Protein AF-A0A5D2VCG9-F1 (afdb_monomer)

Radius of gyration: 21.49 Å; Cα contacts (8 Å, |Δi|>4): 178; chains: 1; bounding box: 48×52×51 Å

Secondary structure (DSSP, 8-state):
-HHHHHHHHHHHHHHHHHHHHHHHHHHHHHTT-----SSSGGGTTHHHHHHHHHHTS-----TTS-HHHHHHHHHHHHHHHHHHGGG---BTTB-S---TTHHHHHHHHHTTHHHHHHHHHHHTT-HHHHHHHTHHHHHHHHHTT-GGGSHHHH-HHHHHHHHHHHHHHTT-TTS-------TT-SS-TTTHHHHHHHTTSSPPPPHHHHHHHIIIIIHHHHHHHHHHHHHHHHTT-

pLDDT: mean 70.01, std 15.31, range [26.69, 90.75]

Nearest PDB structures (foldseek):
  8qby-assembly1_H  TM=6.102E-01  e=4.584E-08  Paracoccus denitrificans PD1222
  7arb-assembly1_H  TM=5.670E-01  e=8.485E-09  Arabidopsis thaliana
  7zmb-assembly1_1  TM=5.774E-01  e=7.789E-08  Thermochaetoides thermophila DSM 1495
  8e73-assembly1_1M  TM=5.853E-01  e=9.445E-08  Vigna radiata
  7tgh-assembly1_1  TM=5.876E-01  e=3.379E-05  Tetrahymena thermophila

InterPro domains:
  IPR001694 NADH:ubiquinone oxidoreductase, subunit 1/F420H2 oxidoreductase subunit H [PF00146] (5-134)
  IPR001694 NADH:ubiquinone oxidoreductase, subunit 1/F420H2 oxidoreductase subunit H [PF00146] (136-185)
  IPR001694 NADH:ubiquinone oxidoreductase, subunit 1/F420H2 oxidoreductase subunit H [PF00146] (193-229)
  IPR001694 NADH:ubiquinone oxidoreductase, subunit 1/F420H2 oxidoreductase subunit H [PTHR11432] (2-184)
  IPR018086 NADH:ubiquinone oxidoreductase, subunit 1, conserved site [PS00667] (43-58)

Organism: Gossypium mustelinum (NCBI:txid34275)

Mean predicted aligned error: 14.91 Å

Foldseek 3Di:
DVVLLVVLVVVVVLVVLVVVLVLQCVLCVVVVHQGDPPCPHSCSCVSVVVVVVVVPDDDDAQPPFQRVLQVVLQVQLVVLVSVLSQLDDPDPPNRNDPDPCSVVSNVVSNLRNLVSQCSNLRRNVDPVSNVVSCVSVLVVQQVVPPPCSHVCNVQVLLVVLCVLVCVVVVLAVVGDDDDDPPPVPPPDPPVSVVVSVVSVPDDNDDPVVSVCCCPVPSVVSNVVSVVVSVVVVVVVD

Solvent-accessible surface area (backbone atoms only — not comparable to full-atom values): 13534 Å² total; per-residue (Å²): 116,67,67,61,51,52,52,48,54,54,49,49,55,51,49,52,41,51,50,58,41,47,53,49,43,55,57,17,59,76,66,76,46,84,53,64,57,83,42,47,82,78,16,67,47,40,41,55,51,51,54,54,51,56,73,72,46,84,85,84,73,62,92,82,25,47,65,66,41,37,59,47,8,58,51,43,24,51,51,27,55,62,57,40,57,46,52,56,73,77,45,102,86,47,59,77,53,94,51,100,52,38,70,60,52,39,53,59,34,59,64,45,26,53,53,10,47,33,34,24,16,55,12,53,63,39,76,69,48,31,58,61,24,59,54,50,64,54,51,60,68,25,62,79,52,48,87,85,36,31,60,59,77,78,33,53,68,57,47,53,48,46,53,56,48,48,56,61,70,58,31,36,65,72,38,82,62,96,81,88,81,76,87,84,74,82,84,54,91,67,52,58,70,57,57,58,57,62,53,74,71,63,80,76,70,54,69,74,55,50,52,48,45,43,68,71,45,46,50,57,51,50,54,52,50,48,55,52,51,55,52,54,51,64,74,72,108

Sequence (237 aa):
MLVPIFTLIFGITIGVLVIVWLEREISTVIQQRIGPEYAGPLGILQALADGTKLLFKESILPSRGNTHLFCIGPAIADISILLSFSVIPFSSRLILADLNICIFLWIAISSIAPVGLLMSGYGSNNKYSFLGGLTVDIVEAQSKYGFWGWNLWRQPIGFIVFLISSLAECERLPFDLPEAEEELFFIGGLEYFHSVPTRWTLPRLRMDQLLNLGWKFLLPISLGNLLLTTSSQLLSL

Structure (mmCIF, N/CA/C/O backbone):
data_AF-A0A5D2VCG9-F1
#
_entry.id   AF-A0A5D2VCG9-F1
#
loop_
_atom_site.group_PDB
_atom_site.id
_atom_site.type_symbol
_atom_site.label_atom_id
_atom_site.label_alt_id
_atom_site.label_comp_id
_atom_site.label_asym_id
_atom_site.label_entity_id
_atom_site.label_seq_id
_atom_site.pdbx_PDB_ins_code
_atom_site.Cartn_x
_atom_site.Cartn_y
_atom_site.Cartn_z
_atom_site.occupancy
_atom_site.B_iso_or_equiv
_atom_site.auth_seq_id
_atom_site.auth_comp_id
_atom_site.auth_asym_id
_atom_site.auth_atom_id
_atom_site.pdbx_PDB_model_num
ATOM 1 N N . MET A 1 1 ? -14.212 -17.571 20.373 1.00 64.12 1 MET A N 1
ATOM 2 C CA . MET A 1 1 ? -12.827 -17.120 20.130 1.00 64.12 1 MET A CA 1
ATOM 3 C C . MET A 1 1 ? -12.366 -17.482 18.723 1.00 64.12 1 MET A C 1
ATOM 5 O O . MET A 1 1 ? -12.191 -16.573 17.938 1.00 64.12 1 MET A O 1
ATOM 9 N N . LEU A 1 2 ? -12.265 -18.762 18.341 1.00 75.62 2 LEU A N 1
ATOM 10 C CA . LEU A 1 2 ? -11.768 -19.119 16.998 1.00 75.62 2 LEU A CA 1
ATOM 11 C C . LEU A 1 2 ? -12.698 -18.706 15.843 1.00 75.62 2 LEU A C 1
ATOM 13 O O . LEU A 1 2 ? -12.217 -18.191 14.845 1.00 75.62 2 LEU A O 1
ATOM 17 N N . VAL A 1 3 ? -14.018 -18.864 15.989 1.00 80.06 3 VAL A N 1
ATOM 18 C CA . VAL A 1 3 ? -14.994 -18.493 14.942 1.00 80.06 3 VAL A CA 1
ATOM 19 C C . VAL A 1 3 ? -14.868 -17.026 14.489 1.00 80.06 3 VAL A C 1
ATOM 21 O O . VAL A 1 3 ? -14.677 -16.829 13.293 1.00 80.06 3 VAL A O 1
ATOM 24 N N . PRO A 1 4 ? -14.898 -16.003 15.375 1.00 78.62 4 PRO A N 1
ATOM 25 C CA . PRO A 1 4 ? -14.751 -14.610 14.944 1.00 78.62 4 PRO A CA 1
ATOM 26 C C . PRO A 1 4 ? -13.382 -14.312 14.308 1.00 78.62 4 PRO A C 1
ATOM 28 O O . PRO A 1 4 ? -13.305 -13.522 13.370 1.00 78.62 4 PRO A O 1
ATOM 31 N N . ILE A 1 5 ? -12.313 -14.981 14.758 1.00 81.38 5 ILE A N 1
ATOM 32 C CA . ILE A 1 5 ? -10.965 -14.842 14.181 1.00 81.38 5 ILE A CA 1
ATOM 33 C C . ILE A 1 5 ? -10.926 -15.401 12.755 1.00 81.38 5 ILE A C 1
ATOM 35 O O . ILE A 1 5 ? -10.468 -14.720 11.841 1.00 81.38 5 ILE A O 1
ATOM 39 N N . PHE A 1 6 ? -11.459 -16.606 12.535 1.00 84.00 6 PHE A N 1
ATOM 40 C CA . PHE A 1 6 ? -11.528 -17.196 11.197 1.00 84.00 6 PHE A CA 1
ATOM 41 C C . PHE A 1 6 ? -12.406 -16.376 10.251 1.00 84.00 6 PHE A C 1
ATOM 43 O O . PHE A 1 6 ? -12.017 -16.168 9.104 1.00 84.00 6 PHE A O 1
ATOM 50 N N . THR A 1 7 ? -13.550 -15.862 10.718 1.00 83.56 7 THR A N 1
ATOM 51 C CA . THR A 1 7 ? -14.396 -14.987 9.890 1.00 83.56 7 THR A CA 1
ATOM 52 C C . THR A 1 7 ? -13.694 -13.684 9.523 1.00 83.56 7 THR A C 1
ATOM 54 O O . THR A 1 7 ? -13.871 -13.204 8.408 1.00 83.56 7 THR A O 1
ATOM 57 N N . LEU A 1 8 ? -12.879 -13.129 10.425 1.00 82.19 8 LEU A N 1
ATOM 58 C CA . LEU A 1 8 ? -12.122 -11.905 10.173 1.00 82.19 8 LEU A CA 1
ATOM 59 C C . LEU A 1 8 ? -11.016 -12.141 9.144 1.00 82.19 8 LEU A C 1
ATOM 61 O O . LEU A 1 8 ? -10.950 -11.417 8.157 1.00 82.19 8 LEU A O 1
ATOM 65 N N . ILE A 1 9 ? -10.200 -13.182 9.323 1.00 84.00 9 ILE A N 1
ATOM 66 C CA . ILE A 1 9 ? -9.115 -13.506 8.385 1.00 84.00 9 ILE A CA 1
ATOM 67 C C . ILE A 1 9 ? -9.687 -13.784 6.992 1.00 84.00 9 ILE A C 1
ATOM 69 O O . ILE A 1 9 ? -9.191 -13.251 6.005 1.00 84.00 9 ILE A O 1
ATOM 73 N N . PHE A 1 10 ? -10.766 -14.565 6.913 1.00 86.88 10 PHE A N 1
ATOM 74 C CA . PHE A 1 10 ? -11.436 -14.859 5.648 1.00 86.88 10 PHE A CA 1
ATOM 75 C C . PHE A 1 10 ? -12.064 -13.610 5.007 1.00 86.88 10 PHE A C 1
ATOM 77 O O . PHE A 1 10 ? -12.010 -13.436 3.793 1.00 86.88 10 PHE A O 1
ATOM 84 N N . GLY A 1 11 ? -12.631 -12.712 5.817 1.00 84.75 11 GLY A N 1
ATOM 85 C CA . GLY A 1 11 ? -13.156 -11.434 5.342 1.00 84.75 11 GLY A CA 1
ATOM 86 C C . GLY A 1 11 ? -12.065 -10.528 4.768 1.00 84.75 11 GLY A C 1
ATOM 87 O O . GLY A 1 11 ? -12.258 -9.948 3.701 1.00 84.75 11 GLY A O 1
ATOM 88 N N . ILE A 1 12 ? -10.906 -10.449 5.430 1.00 83.12 12 ILE A N 1
ATOM 89 C CA . ILE A 1 12 ? -9.761 -9.653 4.966 1.00 83.12 12 ILE A CA 1
ATOM 90 C C . ILE A 1 12 ? -9.220 -10.209 3.650 1.00 83.12 12 ILE A C 1
ATOM 92 O O . ILE A 1 12 ? -9.040 -9.446 2.705 1.00 83.12 12 ILE A O 1
ATOM 96 N N . THR A 1 13 ? -9.001 -11.523 3.549 1.00 83.00 13 THR A N 1
ATOM 97 C CA . THR A 1 13 ? -8.458 -12.120 2.319 1.00 83.00 13 THR A CA 1
ATOM 98 C C . THR A 1 13 ? -9.395 -11.928 1.129 1.00 83.00 13 THR A C 1
ATOM 100 O O . THR A 1 13 ? -8.932 -11.574 0.046 1.00 83.00 13 THR A O 1
ATOM 103 N N . ILE A 1 14 ? -10.711 -12.070 1.320 1.00 84.75 14 ILE A N 1
ATOM 104 C CA . ILE A 1 14 ? -11.697 -11.749 0.277 1.00 84.75 14 ILE A CA 1
ATOM 105 C C . ILE A 1 14 ? -11.665 -10.258 -0.067 1.00 84.75 14 ILE A C 1
ATOM 107 O O . ILE A 1 14 ? -11.668 -9.913 -1.247 1.00 84.75 14 ILE A O 1
ATOM 111 N N . GLY A 1 15 ? -11.617 -9.379 0.936 1.00 81.31 15 GLY A N 1
ATOM 112 C CA . GLY A 1 15 ? -11.562 -7.932 0.729 1.00 81.31 15 GLY A CA 1
ATOM 113 C C . GLY A 1 15 ? -10.375 -7.516 -0.138 1.00 81.31 15 GLY A C 1
ATOM 114 O O . GLY A 1 15 ? -10.559 -6.793 -1.114 1.00 81.31 15 GLY A O 1
ATOM 115 N N . VAL A 1 16 ? -9.182 -8.041 0.154 1.00 79.81 16 VAL A N 1
ATOM 116 C CA . VAL A 1 16 ? -7.964 -7.789 -0.633 1.00 79.81 16 VAL A CA 1
ATOM 117 C C . VAL A 1 16 ? -8.128 -8.265 -2.079 1.00 79.81 16 VAL A C 1
ATOM 119 O O . VAL A 1 16 ? -7.847 -7.503 -3.002 1.00 79.81 16 VAL A O 1
ATOM 122 N N . LEU A 1 17 ? -8.646 -9.479 -2.300 1.00 82.44 17 LEU A N 1
ATOM 123 C CA . LEU A 1 17 ? -8.880 -10.001 -3.654 1.00 82.44 17 LEU A CA 1
ATOM 124 C C . LEU A 1 17 ? -9.860 -9.128 -4.454 1.00 82.44 17 LEU A C 1
ATOM 126 O O . LEU A 1 17 ? -9.637 -8.884 -5.640 1.00 82.44 17 LEU A O 1
ATOM 130 N N . VAL A 1 18 ? -10.922 -8.639 -3.807 1.00 82.12 18 VAL A N 1
ATOM 131 C CA . VAL A 1 18 ? -11.910 -7.750 -4.434 1.00 82.12 18 VAL A CA 1
ATOM 132 C C . VAL A 1 18 ? -11.291 -6.400 -4.783 1.00 82.12 18 VAL A C 1
ATOM 134 O O . VAL A 1 18 ? -11.545 -5.901 -5.875 1.00 82.12 18 VAL A O 1
ATOM 137 N N . ILE A 1 19 ? -10.468 -5.820 -3.905 1.00 76.19 19 ILE A N 1
ATOM 138 C CA . ILE A 1 19 ? -9.809 -4.529 -4.160 1.00 76.19 19 ILE A CA 1
ATOM 139 C C . ILE A 1 19 ? -8.846 -4.638 -5.349 1.00 76.19 19 ILE A C 1
ATOM 141 O O . ILE A 1 19 ? -8.921 -3.816 -6.258 1.00 76.19 19 ILE A O 1
ATOM 145 N N . VAL A 1 20 ? -8.012 -5.682 -5.397 1.00 78.19 20 VAL A N 1
ATOM 146 C CA . VAL A 1 20 ? -7.076 -5.919 -6.516 1.00 78.19 20 VAL A CA 1
ATOM 147 C C . VAL A 1 20 ? -7.821 -6.123 -7.841 1.00 78.19 20 VAL A C 1
ATOM 149 O O . VAL A 1 20 ? -7.378 -5.668 -8.897 1.00 78.19 20 VAL A O 1
ATOM 152 N N . TRP A 1 21 ? -8.968 -6.805 -7.814 1.00 83.00 21 TRP A N 1
ATOM 153 C CA . TRP A 1 21 ? -9.817 -6.942 -8.997 1.00 83.00 21 TRP A CA 1
ATOM 154 C C . TRP A 1 21 ? -10.454 -5.600 -9.402 1.00 83.00 21 TRP A C 1
ATOM 156 O O . TRP A 1 21 ? -10.383 -5.223 -10.574 1.00 83.00 21 TRP A O 1
ATOM 166 N N . LEU A 1 22 ? -11.001 -4.845 -8.442 1.00 79.88 22 LEU A N 1
ATOM 167 C CA . LEU A 1 22 ? -11.612 -3.532 -8.674 1.00 79.88 22 LEU A CA 1
ATOM 168 C C . LEU A 1 22 ? -10.624 -2.529 -9.267 1.00 79.88 22 LEU A C 1
ATOM 170 O O . LEU A 1 22 ? -10.988 -1.791 -10.178 1.00 79.88 22 LEU A O 1
ATOM 174 N N . GLU A 1 23 ? -9.381 -2.513 -8.790 1.00 71.81 23 GLU A N 1
ATOM 175 C CA . GLU A 1 23 ? -8.312 -1.675 -9.338 1.00 71.81 23 GLU A CA 1
ATOM 176 C C . GLU A 1 23 ? -8.179 -1.844 -10.850 1.00 71.81 23 GLU A C 1
ATOM 178 O O . GLU A 1 23 ? -8.143 -0.872 -11.615 1.00 71.81 23 GLU A O 1
ATOM 183 N N . ARG A 1 24 ? -8.118 -3.102 -11.286 1.00 75.19 24 ARG A N 1
ATOM 184 C CA . ARG A 1 24 ? -7.925 -3.451 -12.691 1.00 75.19 24 ARG A CA 1
ATOM 185 C C . ARG A 1 24 ? -9.128 -3.049 -13.514 1.00 75.19 24 ARG A C 1
ATOM 187 O O . ARG A 1 24 ? -8.944 -2.464 -14.579 1.00 75.19 24 ARG A O 1
ATOM 194 N N . GLU A 1 25 ? -10.325 -3.290 -12.996 1.00 80.38 25 GLU A N 1
ATOM 195 C CA . GLU A 1 25 ? -11.559 -2.934 -13.683 1.00 80.38 25 GLU A CA 1
ATOM 196 C C . GLU A 1 25 ? -11.680 -1.414 -13.846 1.00 80.38 25 GLU A C 1
ATOM 198 O O . GLU A 1 25 ? -11.820 -0.921 -14.966 1.00 80.38 25 GLU A O 1
ATOM 203 N N . ILE A 1 26 ? -11.485 -0.645 -12.771 1.00 75.69 26 ILE A N 1
ATOM 204 C CA . ILE A 1 26 ? -11.515 0.827 -12.804 1.00 75.69 26 ILE A CA 1
ATOM 205 C C . ILE A 1 26 ? -10.464 1.367 -13.785 1.00 75.69 26 ILE A C 1
ATOM 207 O O . ILE A 1 26 ? -10.759 2.243 -14.602 1.00 75.69 26 ILE A O 1
ATOM 211 N N . SER A 1 27 ? -9.248 0.815 -13.758 1.00 72.06 27 SER A N 1
ATOM 212 C CA . SER A 1 27 ? -8.172 1.197 -14.678 1.00 72.06 27 SER A CA 1
ATOM 213 C C . SER A 1 27 ? -8.530 0.921 -16.142 1.00 72.06 27 SER A C 1
ATOM 215 O O . SER A 1 27 ? -8.172 1.703 -17.026 1.00 72.06 27 SER A O 1
ATOM 217 N N . THR A 1 28 ? -9.260 -0.163 -16.420 1.00 76.75 28 THR A N 1
ATOM 218 C CA . THR A 1 28 ? 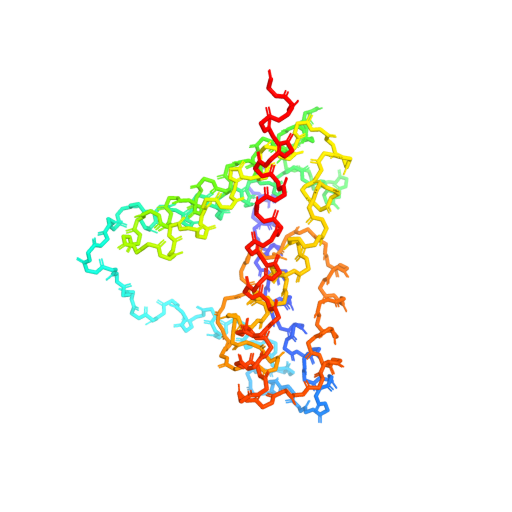-9.696 -0.509 -17.782 1.00 76.75 28 THR A CA 1
ATOM 219 C C . THR A 1 28 ? -10.834 0.380 -18.274 1.00 76.75 28 THR A C 1
ATOM 221 O O . THR A 1 28 ? -10.772 0.861 -19.407 1.00 76.75 28 THR A O 1
ATOM 224 N N . VAL A 1 29 ? -11.781 0.715 -17.392 1.00 76.19 29 VAL A N 1
ATOM 225 C CA . VAL A 1 29 ? -12.881 1.649 -17.670 1.00 76.19 29 VAL A CA 1
ATOM 226 C C . VAL A 1 29 ? -12.345 3.030 -18.039 1.00 76.19 29 VAL A C 1
ATOM 228 O O . VAL A 1 29 ? -12.776 3.609 -19.036 1.00 76.19 29 VAL A O 1
ATOM 231 N N . ILE A 1 30 ? -11.359 3.542 -17.294 1.00 71.00 30 ILE A N 1
ATOM 232 C CA . ILE A 1 30 ? -10.729 4.838 -17.597 1.00 71.00 30 ILE A CA 1
ATOM 233 C C . ILE A 1 30 ? -10.030 4.813 -18.963 1.00 71.00 30 ILE A C 1
ATOM 235 O O . ILE A 1 30 ? -10.072 5.789 -19.708 1.00 71.00 30 ILE A O 1
ATOM 239 N N . GLN A 1 31 ? -9.420 3.682 -19.313 1.00 69.25 31 GLN A N 1
ATOM 240 C CA . GLN A 1 31 ? -8.719 3.489 -20.582 1.00 69.25 31 GLN A CA 1
ATOM 241 C C . GLN A 1 31 ? -9.641 3.168 -21.763 1.00 69.25 31 GLN A C 1
ATOM 243 O O . GLN A 1 31 ? -9.140 2.985 -22.872 1.00 69.25 31 GLN A O 1
ATOM 248 N N . GLN A 1 32 ? -10.958 3.061 -21.540 1.00 80.19 32 GLN A N 1
ATOM 249 C CA . GLN A 1 32 ? -11.918 2.557 -22.528 1.00 80.19 32 GLN A CA 1
ATOM 250 C C . GLN A 1 32 ? -11.467 1.226 -23.160 1.00 80.19 32 GLN A C 1
ATOM 252 O O . GLN A 1 32 ? -11.703 0.970 -24.342 1.00 80.19 32 GLN A O 1
ATOM 257 N N . ARG A 1 33 ? -10.795 0.379 -22.372 1.00 76.81 33 ARG A N 1
ATOM 258 C CA . ARG A 1 33 ? -10.391 -0.973 -22.769 1.00 76.81 33 ARG A CA 1
ATOM 259 C C . ARG A 1 33 ? -11.146 -1.994 -21.936 1.00 76.81 33 ARG A C 1
ATOM 261 O O . ARG A 1 33 ? -11.658 -1.685 -20.868 1.00 76.81 33 ARG A O 1
ATOM 268 N N . ILE A 1 34 ? -11.177 -3.218 -22.431 1.00 80.19 34 ILE A N 1
ATOM 269 C CA . ILE A 1 34 ? -11.801 -4.341 -21.742 1.00 80.19 34 ILE A CA 1
ATOM 270 C C . ILE A 1 34 ? -10.830 -4.885 -20.684 1.00 80.19 34 ILE A C 1
ATOM 272 O O . ILE A 1 34 ? -9.621 -4.973 -20.931 1.00 80.19 34 ILE A O 1
ATOM 276 N N . GLY A 1 35 ? -11.359 -5.187 -19.499 1.00 81.06 35 GLY A N 1
ATOM 277 C CA . GLY A 1 35 ? -10.629 -5.766 -18.379 1.00 81.06 35 GLY A CA 1
ATOM 278 C C . GLY A 1 35 ? -10.323 -7.258 -18.536 1.00 81.06 35 GLY A C 1
ATOM 279 O O . GLY A 1 35 ? -10.459 -7.830 -19.619 1.00 81.06 35 GLY A O 1
ATOM 280 N N . PRO A 1 36 ? -9.836 -7.918 -17.474 1.00 80.25 36 PRO A N 1
ATOM 281 C CA . PRO A 1 36 ? -9.636 -9.361 -17.497 1.00 80.25 36 PRO A CA 1
ATOM 282 C C . PRO A 1 36 ? -10.986 -10.083 -17.649 1.00 80.25 36 PRO A C 1
ATOM 284 O O . PRO A 1 36 ? -11.834 -9.995 -16.775 1.00 80.25 36 PRO A O 1
ATOM 287 N N . GLU A 1 37 ? -11.178 -10.840 -18.733 1.00 83.94 37 GLU A N 1
ATOM 288 C CA . GLU A 1 37 ? -12.445 -11.561 -18.991 1.00 83.94 37 GLU A CA 1
ATOM 289 C C . GLU A 1 37 ? -12.317 -13.090 -18.956 1.00 83.94 37 GLU A C 1
ATOM 291 O O . GLU A 1 37 ? -13.307 -13.795 -18.783 1.00 83.94 37 GLU A O 1
ATOM 296 N N . TYR A 1 38 ? -11.102 -13.625 -19.116 1.00 81.25 38 TYR A N 1
ATOM 297 C CA . TYR A 1 38 ? -10.897 -15.060 -19.356 1.00 81.25 38 TYR A CA 1
ATOM 298 C C . TYR A 1 38 ? -10.705 -15.890 -18.077 1.00 81.25 38 TYR A C 1
ATOM 300 O O . TYR A 1 38 ? -10.989 -17.088 -18.066 1.00 81.25 38 TYR A O 1
ATOM 308 N N . ALA A 1 39 ? -10.237 -15.279 -16.985 1.00 80.88 39 ALA A N 1
ATOM 309 C CA . ALA A 1 39 ? -10.028 -15.950 -15.701 1.00 80.88 39 ALA A CA 1
ATOM 310 C C . ALA A 1 39 ? -11.302 -15.899 -14.837 1.00 80.88 39 ALA A C 1
ATOM 312 O O . ALA A 1 39 ? -11.371 -15.197 -13.826 1.00 80.88 39 ALA A O 1
ATOM 313 N N . GLY A 1 40 ? -12.325 -16.649 -15.253 1.00 82.38 40 GLY A N 1
ATOM 314 C CA . GLY A 1 40 ? -13.640 -16.697 -14.601 1.00 82.38 40 GLY A CA 1
ATOM 315 C C . GLY A 1 40 ? -14.627 -15.637 -15.115 1.00 82.38 40 GLY A C 1
ATOM 316 O O . GLY A 1 40 ? -14.255 -14.791 -15.925 1.00 82.38 40 GLY A O 1
ATOM 317 N N . PRO A 1 41 ? -15.896 -15.666 -14.664 1.00 78.56 41 PRO A N 1
ATOM 318 C CA . PRO A 1 41 ? -16.899 -14.689 -15.086 1.00 78.56 41 PRO A CA 1
ATOM 319 C C . PRO A 1 41 ? -16.457 -13.281 -14.658 1.00 78.56 41 PRO A C 1
ATOM 321 O O . PRO A 1 41 ? -16.227 -13.055 -13.472 1.00 78.56 41 PRO A O 1
ATOM 324 N N . LEU A 1 42 ? -16.299 -12.362 -15.619 1.00 78.56 42 LEU A N 1
ATOM 325 C CA . LEU A 1 42 ? -15.795 -10.989 -15.411 1.00 78.56 42 LEU A CA 1
ATOM 326 C C . LEU A 1 42 ? -14.376 -10.911 -14.795 1.00 78.56 42 LEU A C 1
ATOM 328 O O . LEU A 1 42 ? -14.031 -9.928 -14.142 1.00 78.56 42 LEU A O 1
ATOM 332 N N . GLY A 1 43 ? -13.563 -11.968 -14.921 1.00 82.75 43 GLY A N 1
ATOM 333 C CA . GLY A 1 43 ? -12.180 -11.970 -14.422 1.00 82.75 43 GLY A CA 1
ATOM 334 C C . GLY A 1 43 ? -12.023 -11.976 -12.904 1.00 82.75 43 GLY A C 1
ATOM 335 O O . GLY A 1 43 ? -10.929 -11.708 -12.408 1.00 82.75 43 GLY A O 1
ATOM 336 N N . ILE A 1 44 ? -13.079 -12.298 -12.151 1.00 82.69 44 ILE A N 1
ATOM 337 C CA . ILE A 1 44 ? -13.066 -12.303 -10.676 1.00 82.69 44 ILE A CA 1
ATOM 338 C C . ILE A 1 44 ? -11.982 -13.245 -10.120 1.00 82.69 44 ILE A C 1
ATOM 340 O O . ILE A 1 44 ? -11.381 -12.969 -9.083 1.00 82.69 44 ILE A O 1
ATOM 344 N N . LEU A 1 45 ? -11.679 -14.346 -10.819 1.00 87.50 45 LEU A N 1
ATOM 345 C CA . LEU A 1 45 ? -10.655 -15.301 -10.381 1.00 87.50 45 LEU A CA 1
ATOM 346 C C . LEU A 1 45 ? -9.229 -14.858 -10.732 1.00 87.50 45 LEU A C 1
ATOM 348 O O . LEU A 1 45 ? -8.279 -15.515 -10.312 1.00 87.50 45 LEU A O 1
ATOM 352 N N . GLN A 1 46 ? -9.045 -13.751 -11.457 1.00 87.44 46 GLN A N 1
ATOM 353 C CA . GLN A 1 46 ? -7.718 -13.282 -11.853 1.00 87.44 46 GLN A CA 1
ATOM 354 C C . GLN A 1 46 ? -6.855 -12.900 -10.641 1.00 87.44 46 GLN A C 1
ATOM 356 O O . GLN A 1 46 ? -5.686 -13.272 -10.592 1.00 87.44 46 GLN A O 1
ATOM 361 N N . ALA A 1 47 ? -7.418 -12.195 -9.651 1.00 85.75 47 ALA A N 1
ATOM 362 C CA . ALA A 1 47 ? -6.678 -11.820 -8.440 1.00 85.75 47 ALA A CA 1
ATOM 363 C C . ALA A 1 47 ? -6.187 -13.064 -7.675 1.00 85.75 47 ALA A C 1
ATOM 365 O O . ALA A 1 47 ? -5.060 -13.106 -7.183 1.00 85.75 47 ALA A O 1
ATOM 366 N N . LEU A 1 48 ? -7.007 -14.120 -7.652 1.00 87.56 48 LEU A N 1
ATOM 367 C CA . LEU A 1 48 ? -6.638 -15.406 -7.068 1.00 87.56 48 LEU A CA 1
ATOM 368 C C . LEU A 1 48 ? -5.554 -16.115 -7.898 1.00 87.56 48 LEU A C 1
ATOM 370 O O . LEU A 1 48 ? -4.602 -16.648 -7.329 1.00 87.56 48 LEU A O 1
ATOM 374 N N . ALA A 1 49 ? -5.654 -16.081 -9.229 1.00 88.56 49 ALA A N 1
ATOM 375 C CA . ALA A 1 49 ? -4.651 -16.654 -10.123 1.00 88.56 49 ALA A CA 1
ATOM 376 C C . ALA A 1 49 ? -3.272 -16.001 -9.929 1.00 88.56 49 ALA A C 1
ATOM 378 O O . ALA A 1 49 ? -2.268 -16.709 -9.837 1.00 88.56 49 ALA A O 1
ATOM 379 N N .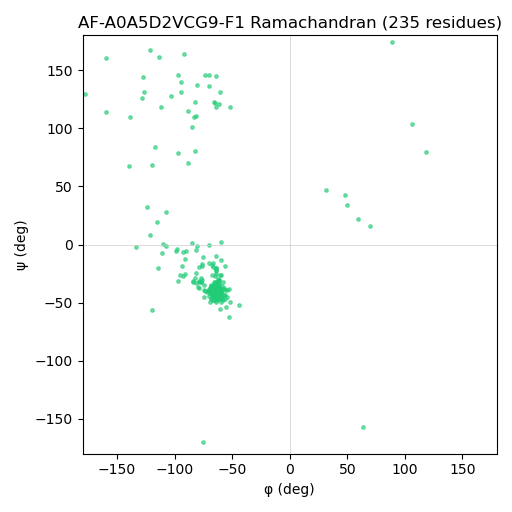 ASP A 1 50 ? -3.211 -14.678 -9.776 1.00 86.75 50 ASP A N 1
ATOM 380 C CA . ASP A 1 50 ? -1.947 -13.978 -9.533 1.00 86.75 50 ASP A CA 1
ATOM 381 C C . ASP A 1 50 ? -1.350 -14.317 -8.167 1.00 86.75 50 ASP A C 1
ATOM 383 O O . ASP A 1 50 ? -0.152 -14.588 -8.082 1.00 86.75 50 ASP A O 1
ATOM 387 N N . GLY A 1 51 ? -2.180 -14.423 -7.124 1.00 84.19 51 GLY A N 1
ATOM 388 C CA . GLY A 1 51 ? -1.733 -14.918 -5.822 1.00 84.19 51 GLY A CA 1
ATOM 389 C C . GLY A 1 51 ? -1.135 -16.325 -5.921 1.00 84.19 51 GLY A C 1
ATOM 390 O O . GLY A 1 51 ? -0.021 -16.567 -5.461 1.00 84.19 51 GLY A O 1
ATOM 391 N N . THR A 1 52 ? -1.822 -17.250 -6.602 1.00 86.31 52 THR A N 1
ATOM 392 C CA . THR A 1 52 ? -1.305 -18.618 -6.794 1.00 86.31 52 THR A CA 1
ATOM 393 C C . THR A 1 52 ? -0.008 -18.635 -7.605 1.00 86.31 52 THR A C 1
ATOM 395 O O . THR A 1 52 ? 0.920 -19.357 -7.253 1.00 86.31 52 THR A O 1
ATOM 398 N N . LYS A 1 53 ? 0.109 -17.796 -8.640 1.00 89.31 53 LYS A N 1
ATOM 399 C CA . LYS A 1 53 ? 1.322 -17.653 -9.454 1.00 89.31 53 LYS A CA 1
ATOM 400 C C . LYS A 1 53 ? 2.518 -17.208 -8.613 1.00 89.31 53 LYS A C 1
ATOM 402 O O . LYS A 1 53 ? 3.613 -17.724 -8.824 1.00 89.31 53 LYS A O 1
ATOM 407 N N . LEU A 1 54 ? 2.322 -16.274 -7.682 1.00 86.62 54 LEU A N 1
ATOM 408 C CA . LEU A 1 54 ? 3.387 -15.806 -6.792 1.00 86.62 54 LEU A CA 1
ATOM 409 C C . LEU A 1 54 ? 3.864 -16.905 -5.835 1.00 86.62 54 LEU A C 1
ATOM 411 O O . LEU A 1 54 ? 5.060 -16.994 -5.586 1.00 86.62 54 LEU A O 1
ATOM 415 N N . LEU A 1 55 ? 2.978 -17.799 -5.382 1.00 84.50 55 LEU A N 1
ATOM 416 C CA . LEU A 1 55 ? 3.365 -18.935 -4.531 1.00 84.50 55 LEU A CA 1
ATOM 417 C C . LEU A 1 55 ? 4.270 -19.948 -5.246 1.00 84.50 55 LEU A C 1
ATOM 419 O O . LEU A 1 55 ? 5.113 -20.574 -4.609 1.00 84.50 55 LEU A O 1
ATOM 423 N N . PHE A 1 56 ? 4.100 -20.113 -6.559 1.00 87.88 56 PHE A N 1
ATOM 424 C CA . PHE A 1 56 ? 4.948 -20.990 -7.377 1.00 87.88 56 PHE A CA 1
ATOM 425 C C . PHE A 1 56 ? 6.170 -20.275 -7.965 1.00 87.88 56 PHE A C 1
ATOM 427 O O . PHE A 1 56 ? 7.002 -20.914 -8.614 1.00 87.88 56 PHE A O 1
ATOM 434 N N . LYS A 1 57 ? 6.284 -18.957 -7.777 1.00 90.75 57 LYS A N 1
ATOM 435 C CA . LYS A 1 57 ? 7.428 -18.179 -8.245 1.00 90.75 57 LYS A CA 1
ATOM 436 C C . LYS A 1 57 ? 8.656 -18.546 -7.409 1.00 90.75 57 LYS A C 1
ATOM 438 O O . LYS A 1 57 ? 8.587 -18.634 -6.188 1.00 90.75 57 LYS A O 1
ATOM 443 N N . GLU A 1 58 ? 9.791 -18.732 -8.077 1.00 85.44 58 GLU A N 1
ATOM 444 C CA . GLU A 1 58 ? 11.068 -18.938 -7.396 1.00 85.44 58 GLU A CA 1
ATOM 445 C C . GLU A 1 58 ? 11.419 -17.723 -6.524 1.00 85.44 58 GLU A C 1
ATOM 447 O O . GLU A 1 58 ? 11.353 -16.576 -6.978 1.00 85.44 58 GLU A O 1
ATOM 452 N N . SER A 1 59 ? 11.787 -17.978 -5.267 1.00 79.12 59 SER A N 1
ATOM 453 C CA . SER A 1 59 ? 12.172 -16.951 -4.303 1.00 79.12 59 SER A CA 1
ATOM 454 C C . SER A 1 59 ? 13.652 -16.597 -4.452 1.00 79.12 59 SER A C 1
ATOM 456 O O . SER A 1 59 ? 14.550 -17.299 -3.987 1.00 79.12 59 SER A O 1
ATOM 458 N N . ILE A 1 60 ? 13.917 -15.471 -5.111 1.00 79.00 60 ILE A N 1
ATOM 459 C CA . ILE A 1 60 ? 15.273 -14.981 -5.363 1.00 79.00 60 ILE A CA 1
ATOM 460 C C . ILE A 1 60 ? 15.710 -14.118 -4.173 1.00 79.00 60 ILE A C 1
ATOM 462 O O . ILE A 1 60 ? 15.133 -13.061 -3.923 1.00 79.00 60 ILE A O 1
ATOM 466 N N . LEU A 1 61 ? 16.729 -14.557 -3.432 1.00 78.69 61 LEU A N 1
ATOM 467 C CA . LEU A 1 61 ? 17.272 -13.815 -2.289 1.00 78.69 61 LEU A CA 1
ATOM 468 C C . LEU A 1 61 ? 18.508 -12.989 -2.691 1.00 78.69 61 LEU A C 1
ATOM 470 O O . LEU A 1 61 ? 19.303 -13.432 -3.527 1.00 78.69 61 LEU A O 1
ATOM 474 N N . PRO A 1 62 ? 18.721 -11.802 -2.093 1.00 75.75 62 PRO A N 1
ATOM 475 C CA . PRO A 1 62 ? 19.873 -10.967 -2.413 1.00 75.75 62 PRO A CA 1
ATOM 476 C C . PRO A 1 62 ? 21.186 -11.641 -1.988 1.00 75.75 62 PRO A C 1
ATOM 478 O O . PRO A 1 62 ? 21.414 -11.902 -0.811 1.00 75.75 62 PRO A O 1
ATOM 481 N N . SER A 1 63 ? 22.105 -11.846 -2.940 1.00 72.88 63 SER A N 1
ATOM 482 C CA . SER A 1 63 ? 23.397 -12.523 -2.706 1.00 72.88 63 SER A CA 1
ATOM 483 C C . SER A 1 63 ? 24.303 -11.831 -1.674 1.00 72.88 63 SER A C 1
ATOM 485 O O . SER A 1 63 ? 25.153 -12.489 -1.077 1.00 72.88 63 SER A O 1
ATOM 487 N N . ARG A 1 64 ? 24.159 -10.513 -1.482 1.00 72.38 64 ARG A N 1
ATOM 488 C CA . ARG A 1 64 ? 24.970 -9.713 -0.546 1.00 72.38 64 ARG A CA 1
ATOM 489 C C . ARG A 1 64 ? 24.183 -9.218 0.673 1.00 72.38 64 ARG A C 1
ATOM 491 O O . ARG A 1 64 ? 24.759 -8.506 1.489 1.00 72.38 64 ARG A O 1
ATOM 498 N N . GLY A 1 65 ? 22.897 -9.551 0.784 1.00 73.75 65 GLY A N 1
ATOM 499 C CA . GLY A 1 65 ? 22.014 -9.108 1.865 1.00 73.75 65 GLY A CA 1
ATOM 500 C C . GLY A 1 65 ? 21.977 -10.073 3.049 1.00 73.75 65 GLY A C 1
ATOM 501 O O . GLY A 1 65 ? 22.367 -11.234 2.928 1.00 73.75 65 GLY A O 1
ATOM 502 N N . ASN A 1 66 ? 21.482 -9.608 4.198 1.00 83.50 66 ASN A N 1
ATOM 503 C CA . ASN A 1 66 ? 21.165 -10.505 5.307 1.00 83.50 66 ASN A CA 1
ATOM 504 C C . ASN A 1 66 ? 19.773 -11.105 5.076 1.00 83.50 66 ASN A C 1
ATOM 506 O O . ASN A 1 66 ? 18.759 -10.416 5.190 1.00 83.50 66 ASN A O 1
ATOM 510 N N . THR A 1 67 ? 19.739 -12.400 4.768 1.00 80.19 67 THR A N 1
ATOM 511 C CA . THR A 1 67 ? 18.520 -13.141 4.421 1.00 80.19 67 THR A CA 1
ATOM 512 C C . THR A 1 67 ? 17.492 -13.165 5.548 1.00 80.19 67 THR A C 1
ATOM 514 O O . THR A 1 67 ? 16.300 -13.060 5.282 1.00 80.19 67 THR A O 1
ATOM 517 N N . HIS A 1 68 ? 17.921 -13.246 6.810 1.00 82.12 68 HIS A N 1
ATOM 518 C CA . HIS A 1 68 ? 16.999 -13.270 7.946 1.00 82.12 68 HIS A CA 1
ATOM 519 C C . HIS A 1 68 ? 16.290 -11.927 8.121 1.00 82.12 68 HIS A C 1
ATOM 521 O O . HIS A 1 68 ? 15.071 -11.892 8.252 1.00 82.12 68 HIS A O 1
ATOM 527 N N . LEU A 1 69 ? 17.036 -10.821 8.070 1.00 81.19 69 LEU A N 1
ATOM 528 C CA . LEU A 1 69 ? 16.466 -9.472 8.169 1.00 81.19 69 LEU A CA 1
ATOM 529 C C . LEU A 1 69 ? 15.528 -9.173 6.988 1.00 81.19 69 LEU A C 1
ATOM 531 O O . LEU A 1 69 ? 14.442 -8.635 7.192 1.00 81.19 69 LEU A O 1
ATOM 535 N N . PHE A 1 70 ? 15.920 -9.590 5.780 1.00 79.25 70 PHE A N 1
ATOM 536 C CA . PHE A 1 70 ? 15.133 -9.409 4.561 1.00 79.25 70 PHE A CA 1
ATOM 537 C C . PHE A 1 70 ? 13.807 -10.186 4.583 1.00 79.25 70 PHE A C 1
ATOM 539 O O . PHE A 1 70 ? 12.788 -9.655 4.162 1.00 79.25 70 PHE A O 1
ATOM 546 N N . CYS A 1 71 ? 13.787 -11.412 5.119 1.00 83.44 71 CYS A N 1
ATOM 547 C CA . CYS A 1 71 ? 12.556 -12.204 5.213 1.00 83.44 71 CYS A CA 1
ATOM 548 C C . CYS A 1 71 ? 11.651 -11.779 6.381 1.00 83.44 71 CYS A C 1
ATOM 550 O O . CYS A 1 71 ? 10.430 -11.818 6.258 1.00 83.44 71 CYS A O 1
ATOM 552 N N . ILE A 1 72 ? 12.230 -11.403 7.527 1.00 86.50 72 ILE A N 1
ATOM 553 C CA . ILE A 1 72 ? 11.448 -11.045 8.721 1.00 86.50 72 ILE A CA 1
ATOM 554 C C . ILE A 1 72 ? 10.829 -9.646 8.571 1.00 86.50 72 ILE A C 1
ATOM 556 O O . ILE A 1 72 ? 9.746 -9.414 9.099 1.00 86.50 72 ILE A O 1
ATOM 560 N N . GLY A 1 73 ? 11.473 -8.729 7.841 1.00 81.81 73 GLY A N 1
ATOM 561 C CA . GLY A 1 73 ? 10.990 -7.356 7.652 1.00 81.81 73 GLY A CA 1
ATOM 562 C C . GLY A 1 73 ? 9.538 -7.271 7.157 1.00 81.81 73 GLY A C 1
ATOM 563 O O . GLY A 1 73 ? 8.685 -6.793 7.910 1.00 81.81 73 GLY A O 1
ATOM 564 N N . PRO A 1 74 ? 9.224 -7.793 5.955 1.00 81.75 74 PRO A N 1
ATOM 565 C CA . PRO A 1 74 ? 7.857 -7.810 5.428 1.00 81.75 74 PRO A CA 1
ATOM 566 C C . PRO A 1 74 ? 6.875 -8.554 6.343 1.00 81.75 74 PRO A C 1
ATOM 568 O O . PRO A 1 74 ? 5.769 -8.080 6.583 1.00 81.75 74 PRO A O 1
ATOM 571 N N . ALA A 1 75 ? 7.308 -9.659 6.964 1.00 84.06 75 ALA A N 1
ATOM 572 C CA . ALA A 1 75 ? 6.464 -10.420 7.883 1.00 84.06 75 ALA A CA 1
ATOM 573 C C . ALA A 1 75 ? 6.035 -9.603 9.117 1.00 84.06 75 ALA A C 1
ATOM 575 O O . ALA A 1 75 ? 4.892 -9.715 9.555 1.00 84.06 75 ALA A O 1
ATOM 576 N N . ILE A 1 76 ? 6.917 -8.766 9.681 1.00 83.06 76 ILE A N 1
ATOM 577 C CA . ILE A 1 76 ? 6.568 -7.887 10.811 1.00 83.06 76 ILE A CA 1
ATOM 578 C C . ILE A 1 76 ? 5.527 -6.842 10.394 1.00 83.06 76 ILE A C 1
ATOM 580 O O . ILE A 1 76 ? 4.591 -6.588 11.156 1.00 83.06 76 ILE A O 1
ATOM 584 N N . ALA A 1 77 ? 5.668 -6.259 9.200 1.00 77.50 77 ALA A N 1
ATOM 585 C CA . ALA A 1 77 ? 4.713 -5.282 8.683 1.00 77.50 77 ALA A CA 1
ATOM 586 C C . ALA A 1 77 ? 3.323 -5.909 8.478 1.00 77.50 77 ALA A C 1
ATOM 588 O O . ALA A 1 77 ? 2.331 -5.390 8.998 1.00 77.50 77 ALA A O 1
ATOM 589 N N . ASP A 1 78 ? 3.265 -7.078 7.838 1.00 78.69 78 ASP A N 1
ATOM 590 C CA . ASP A 1 78 ? 2.014 -7.802 7.597 1.00 78.69 78 ASP A CA 1
ATOM 591 C C . ASP A 1 78 ? 1.328 -8.227 8.899 1.00 78.69 78 ASP A C 1
ATOM 593 O O . ASP A 1 78 ? 0.124 -8.021 9.082 1.00 78.69 78 ASP A O 1
ATOM 597 N N . ILE A 1 79 ? 2.090 -8.784 9.847 1.00 83.19 79 ILE A N 1
ATOM 598 C CA . ILE A 1 79 ? 1.559 -9.204 11.151 1.00 83.19 79 ILE A CA 1
ATOM 599 C C . ILE A 1 79 ? 0.994 -8.003 11.913 1.00 83.19 79 ILE A C 1
ATOM 601 O O . ILE A 1 79 ? -0.078 -8.105 12.515 1.00 83.19 79 ILE A O 1
ATOM 605 N N . SER A 1 80 ? 1.689 -6.865 11.874 1.00 81.12 80 SER A N 1
ATOM 606 C CA . SER A 1 80 ? 1.234 -5.624 12.499 1.00 81.12 80 SER A CA 1
ATOM 607 C C . SER A 1 80 ? -0.121 -5.183 11.938 1.00 81.12 80 SER A C 1
ATOM 609 O O . SER A 1 80 ? -1.053 -4.889 12.689 1.00 81.12 80 SER A O 1
ATOM 611 N N . ILE A 1 81 ? -0.277 -5.200 10.616 1.00 77.31 81 ILE A N 1
ATOM 612 C CA . ILE A 1 81 ? -1.527 -4.813 9.956 1.00 77.31 81 ILE A CA 1
ATOM 613 C C . ILE A 1 81 ? -2.658 -5.788 10.309 1.00 77.31 81 ILE A C 1
ATOM 615 O O . ILE A 1 81 ? -3.740 -5.355 10.706 1.00 77.31 81 ILE A O 1
ATOM 619 N N . LEU A 1 82 ? -2.412 -7.099 10.249 1.00 81.75 82 LEU A N 1
ATOM 620 C CA . LEU A 1 82 ? -3.415 -8.109 10.607 1.00 81.75 82 LEU A CA 1
ATOM 621 C C . LEU A 1 82 ? -3.878 -7.979 12.065 1.00 81.75 82 LEU A C 1
ATOM 623 O O . LEU A 1 82 ? -5.067 -8.131 12.354 1.00 81.75 82 LEU A O 1
ATOM 627 N N . LEU A 1 83 ? -2.963 -7.655 12.980 1.00 81.38 83 LEU A N 1
ATOM 628 C CA . LEU A 1 83 ? -3.283 -7.4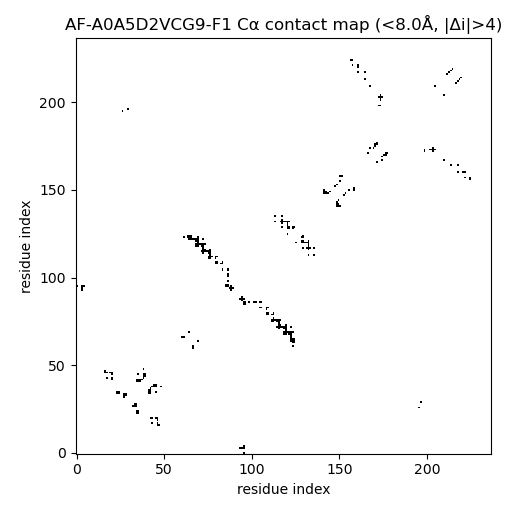51 14.392 1.00 81.38 83 LEU A CA 1
ATOM 629 C C . LEU A 1 83 ? -4.133 -6.189 14.612 1.00 81.38 83 LEU A C 1
ATOM 631 O O . LEU A 1 83 ? -5.039 -6.188 15.448 1.00 81.38 83 LEU A O 1
ATOM 635 N N . SER A 1 84 ? -3.887 -5.147 13.819 1.00 80.25 84 SER A N 1
ATOM 636 C CA . SER A 1 84 ? -4.636 -3.887 13.824 1.00 80.25 84 SER A CA 1
ATOM 637 C C . SER A 1 84 ? -6.140 -4.095 13.577 1.00 80.25 84 SER A C 1
ATOM 639 O O . SER A 1 84 ? -6.981 -3.490 14.248 1.00 80.25 84 SER A O 1
ATOM 641 N N . PHE A 1 85 ? -6.506 -5.040 12.702 1.00 77.12 85 PHE A N 1
ATOM 642 C CA . PHE A 1 85 ? -7.907 -5.379 12.416 1.00 77.12 85 PHE A CA 1
ATOM 643 C C . PHE A 1 85 ? -8.655 -6.019 13.588 1.00 77.12 85 PHE A C 1
ATOM 645 O O . PHE A 1 85 ? -9.885 -5.964 13.618 1.00 77.12 85 PHE A O 1
ATOM 652 N N . SER A 1 86 ? -7.957 -6.579 14.582 1.00 76.50 86 SER A N 1
ATOM 653 C CA . SER A 1 86 ? -8.614 -7.149 15.766 1.00 76.50 86 SER A CA 1
ATOM 654 C C . SER A 1 86 ? -9.356 -6.097 16.599 1.00 76.50 86 SER A C 1
ATOM 656 O O . SER A 1 86 ? -10.215 -6.457 17.406 1.00 76.50 86 SER A O 1
ATOM 658 N N 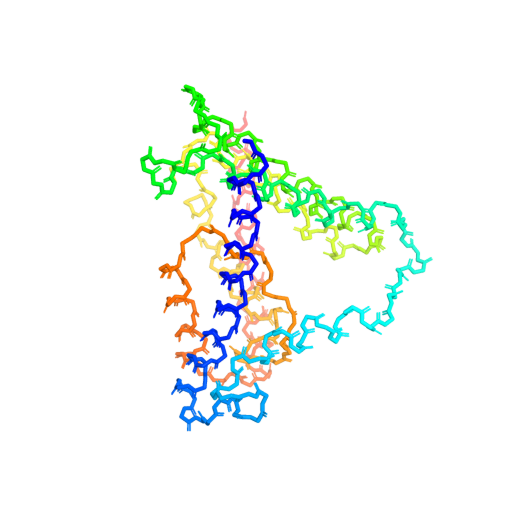. VAL A 1 87 ? -9.007 -4.819 16.434 1.00 79.19 87 VAL A N 1
ATOM 659 C CA . VAL A 1 87 ? -9.562 -3.692 17.191 1.00 79.19 87 VAL A CA 1
ATOM 660 C C . VAL A 1 87 ? -10.911 -3.226 16.641 1.00 79.19 87 VAL A C 1
ATOM 662 O O . VAL A 1 87 ? -11.705 -2.626 17.364 1.00 79.19 87 VAL A O 1
ATOM 665 N N . ILE A 1 88 ? -11.184 -3.479 15.361 1.00 74.44 88 ILE A N 1
ATOM 666 C CA . ILE A 1 88 ? -12.311 -2.870 14.655 1.00 74.44 88 ILE A CA 1
ATOM 667 C C . ILE A 1 88 ? -13.606 -3.645 14.960 1.00 74.44 88 ILE A C 1
ATOM 669 O O . ILE A 1 88 ? -13.686 -4.844 14.677 1.00 74.44 88 ILE A O 1
ATOM 673 N N . PRO A 1 89 ? -14.652 -2.989 15.502 1.00 74.12 89 PRO A N 1
ATOM 674 C CA . PRO A 1 89 ? -15.940 -3.633 15.728 1.00 74.12 89 PRO A CA 1
ATOM 675 C C . PRO A 1 89 ? -16.760 -3.664 14.428 1.00 74.12 89 PRO A C 1
ATOM 677 O O . PRO A 1 89 ? -17.237 -2.632 13.959 1.00 74.12 89 PRO A O 1
ATOM 680 N N . PHE A 1 90 ? -16.964 -4.851 13.847 1.00 72.19 90 PHE A N 1
ATOM 681 C CA . PHE A 1 90 ? -17.724 -5.002 12.595 1.00 72.19 90 PHE A CA 1
ATOM 682 C C . PHE A 1 90 ? -19.244 -5.082 12.807 1.00 72.19 90 PHE A C 1
ATOM 684 O O . PHE A 1 90 ? -20.024 -4.680 11.946 1.00 72.19 90 PHE A O 1
ATOM 691 N N . SER A 1 91 ? -19.693 -5.640 13.933 1.00 71.38 91 SER A N 1
ATOM 692 C CA . SER A 1 91 ? -21.115 -5.797 14.259 1.00 71.38 91 SER A CA 1
ATOM 693 C C . SER A 1 91 ? -21.300 -5.981 15.764 1.00 71.38 91 SER A C 1
ATOM 695 O O . SER A 1 91 ? -20.379 -6.419 16.448 1.00 71.38 91 SER A O 1
ATOM 697 N N . SER A 1 92 ? -22.511 -5.748 16.278 1.00 69.56 92 SER A N 1
ATOM 698 C CA . SER A 1 92 ? -22.861 -5.922 17.700 1.00 69.56 92 SER A CA 1
ATOM 699 C C . SER A 1 92 ? -22.594 -7.329 18.254 1.00 69.56 92 SER A C 1
ATOM 701 O O . SER A 1 92 ? -22.517 -7.504 19.465 1.00 69.56 92 SER A O 1
ATOM 703 N N . ARG A 1 93 ? -22.441 -8.337 17.382 1.00 70.12 93 ARG A N 1
ATOM 704 C CA . ARG A 1 93 ? -22.090 -9.726 17.741 1.00 70.12 93 ARG A CA 1
ATOM 705 C C . ARG A 1 93 ? -20.691 -10.167 17.291 1.00 70.12 93 ARG A C 1
ATOM 707 O O . ARG A 1 93 ? -20.276 -11.266 17.643 1.00 70.12 93 ARG A O 1
ATOM 714 N N . LEU A 1 94 ? -19.980 -9.350 16.511 1.00 67.56 94 LEU A N 1
ATOM 715 C CA . LEU A 1 94 ? -18.669 -9.671 15.929 1.00 67.56 94 LEU A CA 1
ATOM 716 C C . LEU A 1 94 ? -17.620 -8.674 16.427 1.00 67.56 94 LEU A C 1
ATOM 718 O O . LEU A 1 94 ? -17.113 -7.847 15.671 1.00 67.56 94 LEU A O 1
ATOM 722 N N . ILE A 1 95 ? -17.325 -8.761 17.722 1.00 68.94 95 ILE A N 1
ATOM 723 C CA . ILE A 1 95 ? -16.248 -8.021 18.383 1.00 68.94 95 ILE A CA 1
ATOM 724 C C . ILE A 1 95 ? -15.197 -9.062 18.783 1.00 68.94 95 ILE A C 1
ATOM 726 O O . ILE A 1 95 ? -15.514 -10.000 19.516 1.00 68.94 95 ILE A O 1
ATOM 730 N N . LEU A 1 96 ? -13.971 -8.955 18.253 1.00 68.31 96 LEU A N 1
ATOM 731 C CA . LEU A 1 96 ? -12.888 -9.895 18.581 1.00 68.31 96 LEU A CA 1
ATOM 732 C C . LEU A 1 96 ? -12.319 -9.642 19.977 1.00 68.31 96 LEU A C 1
ATOM 734 O O . LEU A 1 96 ? -12.100 -10.587 20.732 1.00 68.31 96 LEU A O 1
ATOM 738 N N . ALA A 1 97 ? -12.077 -8.375 20.301 1.00 66.06 97 ALA A N 1
ATOM 739 C CA . ALA A 1 97 ? -11.530 -7.952 21.575 1.00 66.06 97 ALA A CA 1
ATOM 740 C C . ALA A 1 97 ? -12.271 -6.693 22.033 1.00 66.06 97 ALA A C 1
ATOM 742 O O . ALA A 1 97 ? -12.132 -5.630 21.435 1.00 66.06 97 ALA A O 1
ATOM 743 N N . ASP A 1 98 ? -13.083 -6.830 23.079 1.00 69.31 98 ASP A N 1
ATOM 744 C CA . ASP A 1 98 ? -13.742 -5.698 23.729 1.00 69.31 98 ASP A CA 1
ATOM 745 C C . ASP A 1 98 ? -12.756 -5.064 24.717 1.00 69.31 98 ASP A C 1
ATOM 747 O O . ASP A 1 98 ? -12.696 -5.410 25.899 1.00 69.31 98 ASP A O 1
ATOM 751 N N . LEU A 1 99 ? -11.859 -4.235 24.182 1.00 76.62 99 LEU A N 1
ATOM 752 C CA . LEU A 1 99 ? -10.833 -3.550 24.956 1.00 76.62 99 LEU A CA 1
ATOM 753 C C . LEU A 1 99 ? -11.243 -2.091 25.151 1.00 76.62 99 LEU A C 1
ATOM 755 O O . LEU A 1 99 ? -11.411 -1.343 24.194 1.00 76.62 99 LEU A O 1
ATOM 759 N N . ASN A 1 100 ? -11.248 -1.623 26.399 1.00 80.88 100 ASN A N 1
ATOM 760 C CA . ASN A 1 100 ? -11.459 -0.200 26.712 1.00 80.88 100 ASN A CA 1
ATOM 761 C C . ASN A 1 100 ? -10.402 0.732 26.073 1.00 80.88 100 ASN A C 1
ATOM 763 O O . ASN A 1 100 ? -10.558 1.949 26.067 1.00 80.88 100 ASN A O 1
ATOM 767 N N . ILE A 1 101 ? -9.306 0.161 25.559 1.00 82.44 101 ILE A N 1
ATOM 768 C CA . ILE A 1 101 ? -8.099 0.843 25.074 1.00 82.44 101 ILE A CA 1
ATOM 769 C C . ILE A 1 101 ? -7.920 0.623 23.552 1.00 82.44 101 ILE A C 1
ATOM 771 O O . ILE A 1 101 ? -6.835 0.817 23.012 1.00 82.44 101 ILE A O 1
ATOM 775 N N . CYS A 1 102 ? -8.979 0.244 22.825 1.00 77.19 102 CYS A N 1
ATOM 776 C CA . CYS A 1 102 ? -8.937 -0.075 21.389 1.00 77.19 102 CYS A CA 1
ATOM 777 C C . CYS A 1 102 ? -8.124 0.922 20.538 1.00 77.19 102 CYS A C 1
ATOM 779 O O . CYS A 1 102 ? -7.194 0.525 19.840 1.00 77.19 102 CYS A O 1
ATOM 781 N N . ILE A 1 103 ? -8.404 2.223 20.648 1.00 74.81 103 ILE A N 1
ATOM 782 C CA . ILE A 1 103 ? -7.738 3.261 19.839 1.00 74.81 103 ILE A CA 1
ATOM 783 C C . ILE A 1 103 ? -6.232 3.344 20.136 1.00 74.81 103 ILE A C 1
ATOM 785 O O . ILE A 1 103 ? -5.423 3.459 19.221 1.00 74.81 103 ILE A O 1
ATOM 789 N N . PHE A 1 104 ? -5.832 3.244 21.405 1.00 77.25 104 PHE A N 1
ATOM 790 C CA . PHE A 1 104 ? -4.416 3.268 21.778 1.00 77.25 104 PHE A CA 1
ATOM 791 C C . PHE A 1 104 ? -3.685 2.003 21.321 1.00 77.25 104 PHE A C 1
ATOM 793 O O . PHE A 1 104 ? -2.540 2.093 20.887 1.00 77.25 104 PHE A O 1
ATOM 800 N N . LEU A 1 105 ? -4.340 0.839 21.382 1.00 79.75 105 LEU A N 1
ATOM 801 C CA . LEU A 1 105 ? -3.775 -0.414 20.881 1.00 79.75 105 LEU A CA 1
ATOM 802 C C . LEU A 1 105 ? -3.568 -0.352 19.361 1.00 79.75 105 LEU A C 1
ATOM 804 O O . LEU A 1 105 ? -2.515 -0.746 18.870 1.00 79.75 105 LEU A O 1
ATOM 808 N N . TRP A 1 106 ? -4.528 0.215 18.631 1.00 75.81 106 TRP A N 1
ATOM 809 C CA . TRP A 1 106 ? -4.433 0.432 17.187 1.00 75.81 106 TRP A CA 1
ATOM 810 C C . TRP A 1 106 ? -3.246 1.327 16.799 1.00 75.81 106 TRP A C 1
ATOM 812 O O . TRP A 1 106 ? -2.469 0.973 15.910 1.00 75.81 106 TRP A O 1
ATOM 822 N N . ILE A 1 107 ? -3.047 2.444 17.510 1.00 72.62 107 ILE A N 1
ATOM 823 C CA . ILE A 1 107 ? -1.907 3.353 17.294 1.00 72.62 107 ILE A CA 1
ATOM 824 C C . ILE A 1 107 ? -0.582 2.660 17.643 1.00 72.62 107 ILE A C 1
ATOM 826 O O . ILE A 1 107 ? 0.381 2.750 16.882 1.00 72.62 107 ILE A O 1
ATOM 830 N N . ALA A 1 108 ? -0.533 1.941 18.769 1.00 77.50 108 ALA A N 1
ATOM 831 C CA . ALA A 1 108 ? 0.671 1.244 19.214 1.00 77.50 108 ALA A CA 1
ATOM 832 C C . ALA A 1 108 ? 1.111 0.166 18.216 1.00 77.50 108 ALA A C 1
ATOM 834 O O . ALA A 1 108 ? 2.293 0.075 17.891 1.00 77.50 108 ALA A O 1
ATOM 835 N N . ILE A 1 109 ? 0.161 -0.614 17.696 1.00 78.81 109 ILE A N 1
ATOM 836 C CA . ILE A 1 109 ? 0.432 -1.633 16.681 1.00 78.81 109 ILE A CA 1
ATOM 837 C C . ILE A 1 109 ? 0.869 -0.974 15.373 1.00 78.81 109 ILE A C 1
ATOM 839 O O . ILE A 1 109 ? 1.871 -1.380 14.802 1.00 78.81 109 ILE A O 1
ATOM 843 N N . SER A 1 110 ? 0.202 0.094 14.932 1.00 70.94 110 SER A N 1
ATOM 844 C CA . SER A 1 110 ? 0.554 0.778 13.677 1.00 70.94 110 SER A CA 1
ATOM 845 C C . SER A 1 110 ? 1.989 1.328 13.663 1.00 70.94 110 SER A C 1
ATOM 847 O O . SER A 1 110 ? 2.593 1.406 12.599 1.00 70.94 110 SER A O 1
ATOM 849 N N . SER A 1 111 ? 2.572 1.629 14.829 1.00 72.94 111 SER A N 1
ATOM 850 C CA . SER A 1 111 ? 3.978 2.048 14.969 1.00 72.94 111 SER A CA 1
ATOM 851 C C . SER A 1 111 ? 5.001 0.924 14.710 1.00 72.94 111 SER A C 1
ATOM 853 O O . SER A 1 111 ? 6.182 1.185 14.495 1.00 72.94 111 SER A O 1
ATOM 855 N N . ILE A 1 112 ? 4.572 -0.342 14.707 1.00 79.06 112 ILE A N 1
ATOM 856 C CA . ILE A 1 112 ? 5.449 -1.503 14.484 1.00 79.06 112 ILE A CA 1
ATOM 857 C C . ILE A 1 112 ? 5.659 -1.763 12.985 1.00 79.06 112 ILE A C 1
ATOM 859 O O . ILE A 1 112 ? 6.742 -2.190 12.585 1.00 79.06 112 ILE A O 1
ATOM 863 N N . ALA A 1 113 ? 4.663 -1.479 12.139 1.00 73.88 113 ALA A N 1
ATOM 864 C CA . ALA A 1 113 ? 4.760 -1.717 10.695 1.00 73.88 113 ALA A CA 1
ATOM 865 C C . ALA A 1 113 ? 5.961 -1.011 10.020 1.00 73.88 113 ALA A C 1
ATOM 867 O O . ALA A 1 113 ? 6.684 -1.668 9.266 1.00 73.88 113 ALA A O 1
ATOM 868 N N . PRO A 1 114 ? 6.267 0.262 10.338 1.00 72.25 114 PRO A N 1
ATOM 869 C CA . PRO A 1 114 ? 7.424 0.954 9.782 1.00 72.25 114 PRO A CA 1
ATOM 870 C C . PRO A 1 114 ? 8.780 0.306 10.121 1.00 72.25 114 PRO A C 1
ATOM 872 O O . PRO A 1 114 ? 9.711 0.338 9.315 1.00 72.25 114 PRO A O 1
ATOM 875 N N . VAL A 1 115 ? 8.888 -0.353 11.281 1.00 77.38 115 VAL A N 1
ATOM 876 C CA . VAL A 1 115 ? 10.096 -1.099 11.680 1.00 77.38 115 VAL A CA 1
ATOM 877 C C . VAL A 1 115 ? 10.337 -2.292 10.750 1.00 77.38 115 VAL A C 1
ATOM 879 O O . VAL A 1 115 ? 11.481 -2.577 10.392 1.00 77.38 115 VAL A O 1
ATOM 882 N N . GLY A 1 116 ? 9.269 -2.968 10.315 1.00 76.19 116 GLY A N 1
ATOM 883 C CA . GLY A 1 116 ? 9.353 -4.062 9.343 1.00 76.19 116 GLY A CA 1
ATOM 884 C C . GLY A 1 116 ? 9.919 -3.607 7.994 1.00 76.19 116 GLY A C 1
ATOM 885 O O . GLY A 1 116 ? 10.811 -4.258 7.442 1.00 76.19 116 GLY A O 1
ATOM 886 N N . LEU A 1 117 ? 9.478 -2.442 7.510 1.00 71.81 117 LEU A N 1
ATOM 887 C CA . LEU A 1 117 ? 9.962 -1.837 6.263 1.00 71.81 117 LEU A CA 1
ATOM 888 C C . LEU A 1 117 ? 11.442 -1.438 6.352 1.00 71.81 117 LEU A C 1
ATOM 890 O O . LEU A 1 117 ? 12.239 -1.800 5.482 1.00 71.81 117 LEU A O 1
ATOM 894 N N . LEU A 1 118 ? 11.841 -0.778 7.444 1.00 71.25 118 LEU A N 1
ATOM 895 C CA . LEU A 1 118 ? 13.240 -0.427 7.722 1.00 71.25 118 LEU A CA 1
ATOM 896 C C . LEU A 1 118 ? 14.156 -1.657 7.742 1.00 71.25 118 LEU A C 1
ATOM 898 O O . LEU A 1 118 ? 15.247 -1.648 7.165 1.00 71.25 118 LEU A O 1
ATOM 902 N N . MET A 1 119 ? 13.703 -2.733 8.385 1.00 76.44 119 MET A N 1
ATOM 903 C CA . MET A 1 119 ? 14.467 -3.971 8.498 1.00 76.44 119 MET A CA 1
ATOM 904 C C . MET A 1 119 ? 14.617 -4.691 7.150 1.00 76.44 119 MET A C 1
ATOM 906 O O . MET A 1 119 ? 15.698 -5.211 6.856 1.00 76.44 119 MET A O 1
ATOM 910 N N . SER A 1 120 ? 13.578 -4.655 6.310 1.00 74.50 120 SER A N 1
ATOM 911 C CA . SER A 1 120 ? 13.619 -5.148 4.927 1.00 74.50 120 SER A CA 1
ATOM 912 C C . SER A 1 120 ? 14.630 -4.362 4.080 1.00 74.50 120 SER A C 1
ATOM 914 O O . SER A 1 120 ? 15.512 -4.948 3.439 1.00 74.50 120 SER A O 1
ATOM 916 N N . GLY A 1 121 ? 14.587 -3.026 4.168 1.00 70.69 121 GLY A N 1
ATOM 917 C CA . GLY A 1 121 ? 15.509 -2.137 3.456 1.00 70.69 121 GLY A CA 1
ATOM 918 C C . GLY A 1 121 ? 16.971 -2.315 3.877 1.00 70.69 121 GLY A C 1
ATOM 919 O O . GLY A 1 121 ? 17.871 -2.349 3.033 1.00 70.69 121 GLY A O 1
ATOM 920 N N . TYR A 1 122 ? 17.221 -2.508 5.174 1.00 74.75 122 TYR A N 1
ATOM 921 C CA . TYR A 1 122 ? 18.555 -2.815 5.695 1.00 74.75 122 TYR A CA 1
ATOM 922 C C . TYR A 1 122 ? 19.033 -4.217 5.271 1.00 74.75 122 TYR A C 1
ATOM 924 O O . TYR A 1 122 ? 20.180 -4.388 4.848 1.00 74.75 122 TYR A O 1
ATOM 932 N N . GLY A 1 123 ? 18.145 -5.219 5.306 1.00 76.12 123 GLY A N 1
ATOM 933 C CA . GLY A 1 123 ? 18.427 -6.597 4.893 1.00 76.12 123 GLY A CA 1
ATOM 934 C C . GLY A 1 123 ? 18.812 -6.738 3.417 1.00 76.12 123 GLY A C 1
ATOM 935 O O . GLY A 1 123 ? 19.636 -7.592 3.084 1.00 76.12 123 GLY A O 1
ATOM 936 N N . SER A 1 124 ? 18.301 -5.861 2.544 1.00 69.94 124 SER A N 1
ATOM 937 C CA . SER A 1 124 ? 18.619 -5.843 1.109 1.00 69.94 124 SER A CA 1
ATOM 938 C C . SER A 1 124 ? 20.073 -5.454 0.792 1.00 69.94 124 SER A C 1
ATOM 940 O O . SER A 1 124 ? 20.523 -5.703 -0.330 1.00 69.94 124 SER A O 1
ATOM 942 N N . ASN A 1 125 ? 20.805 -4.841 1.733 1.00 73.38 125 ASN A N 1
ATOM 943 C CA . ASN A 1 125 ? 22.179 -4.350 1.549 1.00 73.38 125 ASN A CA 1
ATOM 944 C C . ASN A 1 125 ? 22.372 -3.519 0.257 1.00 73.38 125 ASN A C 1
ATOM 946 O O . ASN A 1 125 ? 23.348 -3.673 -0.481 1.00 73.38 125 ASN A O 1
ATOM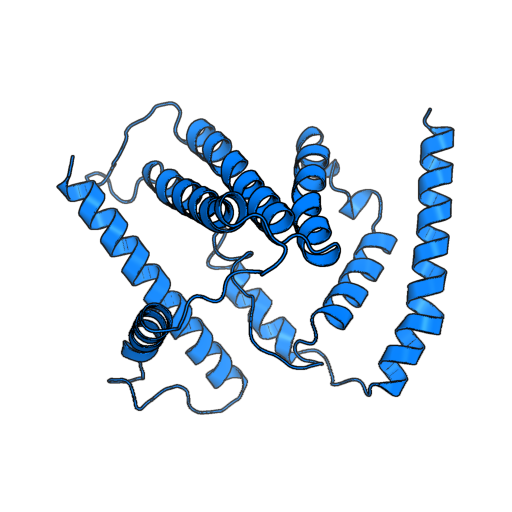 950 N N . ASN A 1 126 ? 21.408 -2.639 -0.028 1.00 67.38 126 ASN A N 1
ATOM 951 C CA . ASN A 1 126 ? 21.457 -1.677 -1.124 1.00 67.38 126 ASN A CA 1
ATOM 952 C C . ASN A 1 126 ? 21.190 -0.268 -0.574 1.00 67.38 126 ASN A C 1
ATOM 954 O O . ASN A 1 126 ? 20.207 -0.055 0.135 1.00 67.38 126 ASN A O 1
ATOM 958 N N . LYS A 1 127 ? 22.039 0.704 -0.936 1.00 50.25 127 LYS A N 1
ATOM 959 C CA . LYS A 1 127 ? 21.932 2.102 -0.484 1.00 50.25 127 LYS A CA 1
ATOM 960 C C . LYS A 1 127 ? 20.557 2.705 -0.780 1.00 50.25 127 LYS A C 1
ATOM 962 O O . LYS A 1 127 ? 20.024 3.417 0.059 1.00 50.25 127 LYS A O 1
ATOM 967 N N . TYR A 1 128 ? 19.976 2.390 -1.936 1.00 59.00 128 TYR A N 1
ATOM 968 C CA . TYR A 1 128 ? 18.689 2.952 -2.355 1.00 59.00 128 TYR A CA 1
ATOM 969 C C . TYR A 1 128 ? 17.501 2.359 -1.581 1.00 59.00 128 TYR A C 1
ATOM 971 O O . TYR A 1 128 ? 16.621 3.094 -1.153 1.00 59.00 128 TYR A O 1
ATOM 979 N N . SER A 1 129 ? 17.515 1.048 -1.316 1.00 58.94 129 SER A N 1
ATOM 980 C CA . SER A 1 129 ? 16.458 0.370 -0.546 1.00 58.94 129 SER A CA 1
ATOM 981 C C . SER A 1 129 ? 16.454 0.792 0.930 1.00 58.94 129 SER A C 1
ATOM 983 O O . SER A 1 129 ? 15.395 0.973 1.524 1.00 58.94 129 SER A O 1
ATOM 985 N N . PHE A 1 130 ? 17.634 1.039 1.508 1.00 58.94 130 PHE A N 1
ATOM 986 C CA . PHE A 1 130 ? 17.751 1.528 2.882 1.00 58.94 130 PHE A CA 1
ATOM 987 C C . PHE A 1 130 ? 17.296 2.990 3.041 1.00 58.94 130 PHE A C 1
ATOM 989 O O . PHE A 1 130 ? 16.623 3.318 4.016 1.00 58.94 130 PHE A O 1
ATOM 996 N N . LEU A 1 131 ? 17.604 3.862 2.071 1.00 53.69 131 LEU A N 1
ATOM 997 C CA . LEU A 1 131 ? 17.125 5.251 2.068 1.00 53.69 131 LEU A CA 1
ATOM 998 C C . LEU A 1 131 ? 15.592 5.342 1.994 1.00 53.69 131 LEU A C 1
ATOM 1000 O O . LEU A 1 131 ? 15.020 6.231 2.620 1.00 53.69 131 LEU A O 1
ATOM 1004 N N . GLY A 1 132 ? 14.936 4.404 1.299 1.00 61.16 132 GLY A N 1
ATOM 1005 C CA . GLY A 1 132 ? 13.475 4.279 1.301 1.00 61.16 132 GLY A CA 1
ATOM 1006 C C . GLY A 1 132 ? 12.904 4.011 2.699 1.00 61.16 132 GLY A C 1
ATOM 1007 O O . GLY A 1 132 ? 11.953 4.672 3.105 1.00 61.16 132 GLY A O 1
ATOM 1008 N N . GLY A 1 133 ? 13.535 3.128 3.481 1.00 57.69 133 GLY A N 1
ATOM 1009 C CA . GLY A 1 133 ? 13.105 2.820 4.851 1.00 57.69 133 GLY A CA 1
ATOM 1010 C C . GLY A 1 133 ? 13.272 3.985 5.838 1.00 57.69 133 GLY A C 1
ATOM 1011 O O . GLY A 1 133 ? 12.417 4.190 6.693 1.00 57.69 133 GLY A O 1
ATOM 1012 N N . LEU A 1 134 ? 14.330 4.796 5.706 1.00 59.44 134 LEU A N 1
ATOM 1013 C CA . LEU A 1 134 ? 14.604 5.944 6.595 1.00 59.44 134 LEU A CA 1
ATOM 1014 C C . LEU A 1 134 ? 13.542 7.058 6.537 1.00 59.44 134 LEU A C 1
ATOM 1016 O O . LEU A 1 134 ? 13.544 7.968 7.367 1.00 59.44 134 LEU A O 1
ATOM 1020 N N . THR A 1 135 ? 12.609 6.993 5.586 1.00 63.22 135 THR A N 1
ATOM 1021 C CA . THR A 1 135 ? 11.456 7.902 5.525 1.00 63.22 135 THR A CA 1
ATOM 1022 C C . THR A 1 135 ? 10.508 7.750 6.722 1.00 63.22 135 THR A C 1
ATOM 1024 O O . THR A 1 135 ? 9.788 8.690 7.051 1.00 63.22 135 THR A O 1
ATOM 1027 N N . VAL A 1 136 ? 10.560 6.620 7.431 1.00 54.97 136 VAL A N 1
ATOM 1028 C CA . VAL A 1 136 ? 9.779 6.331 8.643 1.00 54.97 136 VAL A CA 1
ATOM 1029 C C . VAL A 1 136 ? 10.142 7.245 9.816 1.00 54.97 136 VAL A C 1
ATOM 1031 O O . VAL A 1 136 ? 9.256 7.795 10.470 1.00 54.97 136 VAL A O 1
ATOM 1034 N N . ASP A 1 137 ? 11.433 7.468 10.058 1.00 54.69 137 ASP A N 1
ATOM 1035 C CA . ASP A 1 137 ? 11.907 8.303 11.173 1.00 54.69 137 ASP A CA 1
ATOM 1036 C C . ASP A 1 137 ? 11.471 9.771 10.996 1.00 54.69 137 ASP A C 1
ATOM 1038 O O . ASP A 1 137 ? 11.253 10.514 11.959 1.00 54.69 137 ASP A O 1
ATOM 1042 N N . ILE A 1 138 ? 11.273 10.191 9.740 1.00 63.53 138 ILE A N 1
ATOM 1043 C CA . ILE A 1 138 ? 10.721 11.504 9.388 1.00 63.53 138 ILE A CA 1
ATOM 1044 C C . ILE A 1 138 ? 9.272 11.623 9.883 1.00 63.53 138 ILE A C 1
ATOM 1046 O O . ILE A 1 138 ? 8.882 12.692 10.361 1.00 63.53 138 ILE A O 1
ATOM 1050 N N . VAL A 1 139 ? 8.487 10.543 9.821 1.00 62.81 139 VAL A N 1
ATOM 1051 C CA . VAL A 1 139 ? 7.088 10.517 10.279 1.00 62.81 139 VAL A CA 1
ATOM 1052 C C . VAL A 1 139 ? 7.008 10.666 11.800 1.00 62.81 139 VAL A C 1
ATOM 1054 O O . VAL A 1 139 ? 6.197 11.452 12.300 1.00 62.81 139 VAL A O 1
ATOM 1057 N N . GLU A 1 140 ? 7.888 10.002 12.555 1.00 68.06 140 GLU A N 1
ATOM 1058 C CA . GLU A 1 140 ? 7.941 10.151 14.017 1.00 68.06 140 GLU A CA 1
ATOM 1059 C C . GLU A 1 140 ? 8.289 11.596 14.425 1.00 68.06 140 GLU A C 1
ATOM 1061 O O . GLU A 1 140 ? 7.650 12.181 15.310 1.00 68.06 140 GLU A O 1
ATOM 1066 N N . ALA A 1 141 ? 9.235 12.227 13.719 1.00 66.38 141 ALA A N 1
ATOM 1067 C CA . ALA A 1 141 ? 9.591 13.630 13.936 1.00 66.38 141 ALA A CA 1
ATOM 1068 C C . ALA A 1 141 ? 8.422 14.599 13.655 1.00 66.38 141 ALA A C 1
ATOM 1070 O O . ALA A 1 141 ? 8.297 15.636 14.317 1.00 66.38 141 ALA A O 1
ATOM 1071 N N . GLN A 1 142 ? 7.541 14.261 12.709 1.00 67.81 142 GLN A N 1
ATOM 1072 C CA . GLN A 1 142 ? 6.356 15.053 12.362 1.00 67.81 142 GLN A CA 1
ATOM 1073 C C . GLN A 1 142 ? 5.193 14.855 13.346 1.00 67.81 142 GLN A C 1
ATOM 1075 O O . GLN A 1 142 ? 4.445 15.804 13.606 1.00 67.81 142 GLN A O 1
ATOM 1080 N N . SER A 1 143 ? 5.061 13.663 13.940 1.00 68.69 143 SER A N 1
ATOM 1081 C CA . SER A 1 143 ? 3.963 13.323 14.858 1.00 68.69 143 SER A CA 1
ATOM 1082 C C . SER A 1 143 ? 3.957 14.156 16.147 1.00 68.69 143 SER A C 1
ATOM 1084 O O . SER A 1 143 ? 2.896 14.342 16.744 1.00 68.69 143 SER A O 1
ATOM 1086 N N . LYS A 1 144 ? 5.106 14.694 16.581 1.00 67.38 144 LYS A N 1
ATOM 1087 C CA . LYS A 1 144 ? 5.226 15.475 17.832 1.00 67.38 144 LYS A CA 1
ATOM 1088 C C . LYS A 1 144 ? 4.428 16.782 17.854 1.00 67.38 144 LYS A C 1
ATOM 1090 O O . LYS A 1 144 ? 4.137 17.287 18.933 1.00 67.38 144 LYS A O 1
ATOM 1095 N N . TYR A 1 145 ? 4.095 17.343 16.692 1.00 65.94 145 TYR A N 1
ATOM 1096 C CA . TYR A 1 145 ? 3.569 18.710 16.572 1.00 65.94 145 TYR A CA 1
ATOM 1097 C C . TYR A 1 145 ? 2.172 18.787 15.915 1.00 65.94 145 TYR A C 1
ATOM 1099 O O . TYR A 1 145 ? 1.681 19.883 15.641 1.00 65.94 145 TYR A O 1
ATOM 1107 N N . GLY A 1 146 ? 1.509 17.647 15.670 1.00 72.62 146 GLY A N 1
ATOM 1108 C CA . GLY A 1 146 ? 0.180 17.592 15.040 1.00 72.62 146 GLY A CA 1
ATOM 1109 C C . GLY A 1 146 ? 0.157 18.126 13.596 1.00 72.62 146 GLY A C 1
ATOM 1110 O O . GLY A 1 146 ? 1.186 18.167 12.927 1.00 72.62 146 GLY A O 1
ATOM 1111 N N . PHE A 1 147 ? -1.014 18.557 13.108 1.00 69.69 147 PHE A N 1
ATOM 1112 C CA . PHE A 1 147 ? -1.221 19.019 11.719 1.00 69.69 147 PHE A CA 1
ATOM 1113 C C . PHE A 1 147 ? -0.295 20.176 11.297 1.00 69.69 147 PHE A C 1
ATOM 1115 O O . PHE A 1 147 ? 0.237 20.182 10.190 1.00 69.69 147 PHE A O 1
ATOM 1122 N N . TRP A 1 148 ? -0.043 21.133 12.196 1.00 71.38 148 TRP A N 1
ATOM 1123 C CA . TRP A 1 148 ? 0.869 22.265 11.956 1.00 71.38 148 TRP A CA 1
ATOM 1124 C C . TRP A 1 148 ? 2.351 21.872 12.023 1.00 71.38 148 TRP A C 1
ATOM 1126 O O . TRP A 1 148 ? 3.233 22.642 11.650 1.00 71.38 148 TRP A O 1
ATOM 1136 N N . GLY A 1 149 ? 2.627 20.662 12.500 1.00 68.88 149 GLY A N 1
ATOM 1137 C CA . GLY A 1 149 ? 3.953 20.094 12.655 1.00 68.88 149 GLY A CA 1
ATOM 1138 C C . GLY A 1 149 ? 4.587 19.560 11.386 1.00 68.88 149 GLY A C 1
ATOM 1139 O O . GLY A 1 149 ? 5.808 19.387 11.361 1.00 68.88 149 GLY A O 1
ATOM 1140 N N . TRP A 1 150 ? 3.767 19.290 10.370 1.00 74.38 150 TRP A N 1
ATOM 1141 C CA . TRP A 1 150 ? 4.159 18.559 9.173 1.00 74.38 150 TRP A CA 1
ATOM 1142 C C . TRP A 1 150 ? 5.213 19.305 8.356 1.00 74.38 150 TRP A C 1
ATOM 1144 O O . TRP A 1 150 ? 5.180 20.531 8.220 1.00 74.38 150 TRP A O 1
ATOM 1154 N N . ASN A 1 151 ? 6.126 18.550 7.738 1.00 75.06 151 ASN A N 1
ATOM 1155 C CA . ASN A 1 151 ? 7.174 19.148 6.903 1.00 75.06 151 ASN A CA 1
ATOM 1156 C C . ASN A 1 151 ? 6.605 19.801 5.635 1.00 75.06 151 ASN A C 1
ATOM 1158 O O . ASN A 1 151 ? 7.279 20.645 5.056 1.00 75.06 151 ASN A O 1
ATOM 1162 N N . LEU A 1 152 ? 5.355 19.492 5.262 1.00 77.62 152 LEU A N 1
ATOM 1163 C CA . LEU A 1 152 ? 4.611 20.182 4.204 1.00 77.62 152 LEU A CA 1
ATOM 1164 C C . LEU A 1 152 ? 4.562 21.701 4.443 1.00 77.62 152 LEU A C 1
ATOM 1166 O O . LEU A 1 152 ? 4.812 22.484 3.531 1.00 77.62 152 LEU A O 1
ATOM 1170 N N . TRP A 1 153 ? 4.283 22.113 5.683 1.00 80.19 153 TRP A N 1
ATOM 1171 C CA . TRP A 1 153 ? 4.171 23.526 6.052 1.00 80.19 153 TRP A CA 1
ATOM 1172 C C . TRP A 1 153 ? 5.533 24.188 6.236 1.00 80.19 153 TRP A C 1
ATOM 1174 O O . TRP A 1 153 ? 5.694 25.369 5.941 1.00 80.19 153 TRP A O 1
ATOM 1184 N N . ARG A 1 154 ? 6.526 23.425 6.707 1.00 74.50 154 ARG A N 1
ATOM 1185 C CA . ARG A 1 154 ? 7.888 23.932 6.932 1.00 74.50 154 ARG A CA 1
ATOM 1186 C C . ARG A 1 154 ? 8.683 24.064 5.634 1.00 74.50 154 ARG A C 1
ATOM 1188 O O . ARG A 1 154 ? 9.532 24.942 5.533 1.00 74.50 154 ARG A O 1
ATOM 1195 N N . GLN A 1 155 ? 8.436 23.191 4.659 1.00 79.06 155 GLN A N 1
ATOM 1196 C CA . GLN A 1 155 ? 9.161 23.140 3.389 1.00 79.06 155 GLN A CA 1
ATOM 1197 C C . GLN A 1 155 ? 8.218 22.870 2.201 1.00 79.06 155 GLN A C 1
ATOM 1199 O O . GLN A 1 155 ? 8.330 21.834 1.541 1.00 79.06 155 GLN A O 1
ATOM 1204 N N . PRO A 1 156 ? 7.320 23.814 1.863 1.00 81.12 156 PRO A N 1
ATOM 1205 C CA . PRO A 1 156 ? 6.381 23.638 0.752 1.00 81.12 156 PRO A CA 1
ATOM 1206 C C . PRO A 1 156 ? 7.094 23.544 -0.606 1.00 81.12 156 PRO A C 1
ATOM 1208 O O . PRO A 1 156 ? 6.695 22.775 -1.475 1.00 81.12 156 PRO A O 1
ATOM 1211 N N . ILE A 1 157 ? 8.195 24.281 -0.779 1.00 79.88 157 ILE A N 1
ATOM 1212 C CA . ILE A 1 157 ? 9.001 24.275 -2.010 1.00 79.88 157 ILE A CA 1
ATOM 1213 C C . ILE A 1 157 ? 9.733 22.935 -2.160 1.00 79.88 157 ILE A C 1
ATOM 1215 O O . ILE A 1 157 ? 9.716 22.337 -3.232 1.00 79.88 157 ILE A O 1
ATOM 1219 N N . GLY A 1 158 ? 10.322 22.436 -1.068 1.00 76.88 158 GLY A N 1
ATOM 1220 C CA . GLY A 1 158 ? 10.969 21.124 -1.029 1.00 76.88 158 GLY A CA 1
ATOM 1221 C C . GLY A 1 158 ? 9.988 19.989 -1.308 1.00 76.88 158 GLY A C 1
ATOM 1222 O O . GLY A 1 158 ? 10.311 19.093 -2.080 1.00 76.88 158 GLY A O 1
ATOM 1223 N N . PHE A 1 159 ? 8.770 20.070 -0.767 1.00 76.62 159 PHE A N 1
ATOM 1224 C CA . PHE A 1 159 ? 7.709 19.105 -1.039 1.00 76.62 159 PHE A CA 1
ATOM 1225 C C . PHE A 1 159 ? 7.312 19.070 -2.519 1.00 76.62 159 PHE A C 1
ATOM 1227 O O . PHE A 1 159 ? 7.216 17.990 -3.088 1.00 76.62 159 PHE A O 1
ATOM 1234 N N . ILE A 1 160 ? 7.135 20.226 -3.169 1.00 75.75 160 ILE A N 1
ATOM 1235 C CA . ILE A 1 160 ? 6.791 20.287 -4.600 1.00 75.75 160 ILE A CA 1
ATOM 1236 C C . ILE A 1 160 ? 7.922 19.713 -5.460 1.00 75.75 160 ILE A C 1
ATOM 1238 O O . ILE A 1 160 ? 7.669 18.940 -6.380 1.00 75.75 160 ILE A O 1
ATOM 1242 N N . VAL A 1 161 ? 9.176 20.048 -5.150 1.00 74.56 161 VAL A N 1
ATOM 1243 C CA . VAL A 1 161 ? 10.336 19.504 -5.870 1.00 74.56 161 VAL A CA 1
ATOM 1244 C C . VAL A 1 161 ? 10.456 17.997 -5.656 1.00 74.56 161 VAL A C 1
ATOM 1246 O O . VAL A 1 161 ? 10.693 17.275 -6.622 1.00 74.56 161 VAL A O 1
ATOM 1249 N N . PHE A 1 162 ? 10.242 17.517 -4.429 1.00 71.56 162 PHE A N 1
ATOM 1250 C CA . PHE A 1 162 ? 10.236 16.095 -4.097 1.00 71.56 162 PHE A CA 1
ATOM 1251 C C . PHE A 1 162 ? 9.103 15.360 -4.811 1.00 71.56 162 PHE A C 1
ATOM 1253 O O . PHE A 1 162 ? 9.367 14.329 -5.406 1.00 71.56 162 PHE A O 1
ATOM 1260 N N . LEU A 1 163 ? 7.887 15.913 -4.837 1.00 64.12 163 LEU A N 1
ATOM 1261 C CA . LEU A 1 163 ? 6.736 15.344 -5.540 1.00 64.12 163 LEU A CA 1
ATOM 1262 C C . LEU A 1 163 ? 6.993 15.236 -7.049 1.00 64.12 163 LEU A C 1
ATOM 1264 O O . LEU A 1 163 ? 6.716 14.209 -7.650 1.00 64.12 163 LEU A O 1
ATOM 1268 N N . ILE A 1 164 ? 7.553 16.274 -7.678 1.00 63.41 164 ILE A N 1
ATOM 1269 C CA . ILE A 1 164 ? 7.869 16.241 -9.116 1.00 63.41 164 ILE A CA 1
ATOM 1270 C C . ILE A 1 164 ? 9.030 15.273 -9.399 1.00 63.41 164 ILE A C 1
ATOM 1272 O O . ILE A 1 164 ? 9.009 14.573 -10.409 1.00 63.41 164 ILE A O 1
ATOM 1276 N N . SER A 1 165 ? 10.028 15.213 -8.513 1.00 59.75 165 SER A N 1
ATOM 1277 C CA . SER A 1 165 ? 11.181 14.313 -8.654 1.00 59.75 165 SER A CA 1
ATOM 1278 C C . SER A 1 165 ? 10.802 12.854 -8.413 1.00 59.75 165 SER A C 1
ATOM 1280 O O . SER A 1 165 ? 11.228 12.001 -9.177 1.00 59.75 165 SER A O 1
ATOM 1282 N N . SER A 1 166 ? 9.957 12.562 -7.423 1.00 52.72 166 SER A N 1
ATOM 1283 C CA . SER A 1 166 ? 9.468 11.210 -7.151 1.00 52.72 166 SER A CA 1
ATOM 1284 C C . SER A 1 166 ? 8.565 10.717 -8.277 1.00 52.72 166 SER A C 1
ATOM 1286 O O . SER A 1 166 ? 8.730 9.594 -8.737 1.00 52.72 166 SER A O 1
ATOM 1288 N N . LEU A 1 167 ? 7.700 11.577 -8.826 1.00 51.19 167 LEU A N 1
ATOM 1289 C CA . LEU A 1 167 ? 6.933 11.266 -10.037 1.00 51.19 167 LEU A CA 1
ATOM 1290 C C . LEU A 1 167 ? 7.835 11.006 -11.260 1.00 51.19 167 LEU A C 1
ATOM 1292 O O . LEU A 1 167 ? 7.458 10.231 -12.135 1.00 51.19 167 LEU A O 1
ATOM 1296 N N . ALA A 1 168 ? 9.014 11.635 -11.327 1.00 52.06 168 ALA A N 1
ATOM 1297 C CA . ALA A 1 168 ? 9.998 11.415 -12.388 1.00 52.06 168 ALA A CA 1
ATOM 1298 C C . ALA A 1 168 ? 10.873 10.163 -12.165 1.00 52.06 168 ALA A C 1
ATOM 1300 O O . ALA A 1 168 ? 11.257 9.524 -13.139 1.00 52.06 168 ALA A O 1
ATOM 1301 N N . GLU A 1 169 ? 11.182 9.813 -10.912 1.00 41.81 169 GLU A N 1
ATOM 1302 C CA . GLU A 1 169 ? 12.009 8.662 -10.512 1.00 41.81 169 GLU A CA 1
ATOM 1303 C C . GLU A 1 169 ? 11.211 7.352 -10.468 1.00 41.81 169 GLU A C 1
ATOM 1305 O O . GLU A 1 169 ? 11.756 6.289 -10.748 1.00 41.81 169 GLU A O 1
ATOM 1310 N N . CYS A 1 170 ? 9.905 7.413 -10.194 1.00 40.88 170 CYS A N 1
ATOM 1311 C CA . CYS A 1 170 ? 9.035 6.239 -10.155 1.00 40.88 170 CYS A CA 1
ATOM 1312 C C . CYS A 1 170 ? 8.763 5.598 -11.524 1.00 40.88 170 CYS A C 1
ATOM 1314 O O . CYS A 1 170 ? 8.015 4.627 -11.539 1.00 40.88 170 CYS A O 1
ATOM 1316 N N . GLU A 1 171 ? 9.301 6.128 -12.634 1.00 40.12 171 GLU A N 1
ATOM 1317 C CA . GLU A 1 171 ? 9.072 5.656 -14.012 1.00 40.12 171 GLU A CA 1
ATOM 1318 C C . GLU A 1 171 ? 7.659 5.057 -14.219 1.00 40.12 171 GLU A C 1
ATOM 1320 O O . GLU A 1 171 ? 7.503 3.969 -14.753 1.00 40.12 171 GLU A O 1
ATOM 1325 N N . ARG A 1 172 ? 6.601 5.736 -13.746 1.00 42.41 172 ARG A N 1
ATOM 1326 C CA . ARG A 1 172 ? 5.190 5.308 -13.871 1.00 42.41 172 ARG A CA 1
ATOM 1327 C C . ARG A 1 172 ? 4.350 6.431 -14.464 1.00 42.41 172 ARG A C 1
ATOM 1329 O O . ARG A 1 172 ? 4.678 7.593 -14.238 1.00 42.41 172 ARG A O 1
ATOM 1336 N N . LEU A 1 173 ? 3.353 6.094 -15.304 1.00 41.44 173 LEU A N 1
ATOM 1337 C CA . LEU A 1 173 ? 2.970 6.987 -16.412 1.00 41.44 173 LEU A CA 1
ATOM 1338 C C . LEU A 1 173 ? 2.696 8.417 -15.929 1.00 41.44 173 LEU A C 1
ATOM 1340 O O . LEU A 1 173 ? 1.822 8.610 -15.085 1.00 41.44 173 LEU A O 1
ATOM 1344 N N . PRO A 1 174 ? 3.489 9.389 -16.430 1.00 35.78 174 PRO A N 1
ATOM 1345 C CA . PRO A 1 174 ? 3.972 9.462 -17.817 1.00 35.78 174 PRO A CA 1
ATOM 1346 C C . PRO A 1 174 ? 5.250 8.684 -18.235 1.00 35.78 174 PRO A C 1
ATOM 1348 O O . PRO A 1 174 ? 5.559 8.732 -19.424 1.00 35.78 174 PRO A O 1
ATOM 1351 N N . PHE A 1 175 ? 5.930 7.913 -17.372 1.00 45.78 175 PHE A N 1
ATOM 1352 C CA . PHE A 1 175 ? 7.020 6.963 -17.736 1.00 45.78 175 PHE A CA 1
ATOM 1353 C C . PHE A 1 175 ? 6.659 5.518 -17.283 1.00 45.78 175 PHE A C 1
ATOM 1355 O O . PHE A 1 175 ? 5.635 5.410 -16.653 1.00 45.78 175 PHE A O 1
ATOM 1362 N N . ASP A 1 176 ? 7.276 4.387 -17.649 1.00 29.88 176 ASP A N 1
ATOM 1363 C CA . ASP A 1 176 ? 6.596 3.053 -17.548 1.00 29.88 176 ASP A CA 1
ATOM 1364 C C . ASP A 1 176 ? 7.389 1.942 -16.802 1.00 29.88 176 ASP A C 1
ATOM 1366 O O . ASP A 1 176 ? 8.506 1.653 -17.217 1.00 29.88 176 ASP A O 1
ATOM 1370 N N . LEU A 1 177 ? 6.792 1.303 -15.766 1.00 26.91 177 LEU A N 1
ATOM 1371 C CA . LEU A 1 177 ? 6.859 -0.124 -15.342 1.00 26.91 177 LEU A CA 1
ATOM 1372 C C . LEU A 1 177 ? 5.940 -0.391 -14.101 1.00 26.91 177 LEU A C 1
ATOM 1374 O O . LEU A 1 177 ? 6.022 0.326 -13.097 1.00 26.91 177 LEU A O 1
ATOM 1378 N N . PRO A 1 178 ? 5.057 -1.416 -14.114 1.00 35.53 178 PRO A N 1
ATOM 1379 C CA . PRO A 1 178 ? 4.003 -1.617 -13.114 1.00 35.53 178 PRO A CA 1
ATOM 1380 C C . PRO A 1 178 ? 4.414 -2.609 -12.013 1.00 35.53 178 PRO A C 1
ATOM 1382 O O . PRO A 1 178 ? 4.005 -3.760 -12.051 1.00 35.53 178 PRO A O 1
ATOM 1385 N N . GLU A 1 179 ? 5.207 -2.210 -11.020 1.00 36.53 179 GLU A N 1
ATOM 1386 C CA . GLU A 1 179 ? 5.483 -3.091 -9.866 1.00 36.53 179 GLU A CA 1
ATOM 1387 C C . GLU A 1 179 ? 5.969 -2.296 -8.648 1.00 36.53 179 GLU A C 1
ATOM 1389 O O . GLU A 1 179 ? 7.016 -1.654 -8.722 1.00 36.53 179 GLU A O 1
ATOM 1394 N N . ALA A 1 180 ? 5.148 -2.298 -7.582 1.00 31.92 180 ALA A N 1
ATOM 1395 C CA . ALA A 1 180 ? 5.230 -1.607 -6.276 1.00 31.92 180 ALA A CA 1
ATOM 1396 C C . ALA A 1 180 ? 4.056 -0.631 -6.042 1.00 31.92 180 ALA A C 1
ATOM 1398 O O . ALA A 1 180 ? 4.184 0.574 -6.255 1.00 31.92 180 ALA A O 1
ATOM 1399 N N . GLU A 1 181 ? 2.895 -1.157 -5.650 1.00 37.28 181 GLU A N 1
ATOM 1400 C CA . GLU A 1 181 ? 1.759 -0.391 -5.098 1.00 37.28 181 GLU A CA 1
ATOM 1401 C C . GLU A 1 181 ? 1.356 -0.937 -3.714 1.00 37.28 181 GLU A C 1
ATOM 1403 O O . GLU A 1 181 ? 0.185 -0.923 -3.359 1.00 37.28 181 GLU A O 1
ATOM 1408 N N . GLU A 1 182 ? 2.303 -1.446 -2.915 1.00 32.56 182 GLU A N 1
ATOM 1409 C CA . GLU A 1 182 ? 1.958 -2.109 -1.642 1.00 32.56 182 GLU A CA 1
ATOM 1410 C C . GLU A 1 182 ? 1.922 -1.169 -0.418 1.00 32.56 182 GLU A C 1
ATOM 1412 O O . GLU A 1 182 ? 1.353 -1.532 0.606 1.00 32.56 182 GLU A O 1
ATOM 1417 N N . GLU A 1 183 ? 2.426 0.071 -0.496 1.00 30.98 183 GLU A N 1
ATOM 1418 C CA . GLU A 1 183 ? 2.599 0.905 0.715 1.00 30.98 183 GLU A CA 1
ATOM 1419 C C . GLU A 1 183 ? 1.498 1.952 0.988 1.00 30.98 183 GLU A C 1
ATOM 1421 O O . GLU A 1 183 ? 1.481 2.548 2.063 1.00 30.98 183 GLU A O 1
ATOM 1426 N N . LEU A 1 184 ? 0.518 2.142 0.094 1.00 33.81 184 LEU A N 1
ATOM 1427 C CA . LEU A 1 184 ? -0.604 3.083 0.305 1.00 33.81 184 LEU A CA 1
ATOM 1428 C C . LEU A 1 184 ? -1.948 2.375 0.583 1.00 33.81 184 LEU A C 1
ATOM 1430 O O . LEU A 1 184 ? -3.017 2.873 0.237 1.00 33.81 184 LEU A O 1
ATOM 1434 N N . PHE A 1 185 ? -1.897 1.169 1.153 1.00 37.00 185 PHE A N 1
ATOM 1435 C CA . PHE A 1 185 ? -2.965 0.175 1.008 1.00 37.00 185 PHE A CA 1
ATOM 1436 C C . PHE A 1 185 ? -4.055 0.171 2.109 1.00 37.00 185 PHE A C 1
ATOM 1438 O O . PHE A 1 185 ? -5.049 -0.533 1.952 1.00 37.00 185 PHE A O 1
ATOM 1445 N N . PHE A 1 186 ? -3.962 0.948 3.203 1.00 35.88 186 PHE A N 1
ATOM 1446 C CA . PHE A 1 186 ? -4.818 0.665 4.381 1.00 35.88 186 PHE A CA 1
ATOM 1447 C C . PHE A 1 186 ? -5.562 1.814 5.079 1.00 35.88 186 PHE A C 1
ATOM 1449 O O . PHE A 1 186 ? -6.366 1.532 5.970 1.00 35.88 186 PHE A O 1
ATOM 1456 N N . ILE A 1 187 ? -5.415 3.077 4.671 1.00 26.69 187 ILE A N 1
ATOM 1457 C CA . ILE A 1 187 ? -6.214 4.179 5.240 1.00 26.69 187 ILE A CA 1
ATOM 1458 C C . ILE A 1 187 ? -7.089 4.791 4.141 1.00 26.69 187 ILE A C 1
ATOM 1460 O O . ILE A 1 187 ? -6.756 5.792 3.534 1.00 26.69 187 ILE A O 1
ATOM 1464 N N . GLY A 1 188 ? -8.249 4.172 3.903 1.00 32.53 188 GLY A N 1
ATOM 1465 C CA . GLY A 1 188 ? -9.366 4.801 3.194 1.00 32.53 188 GLY A CA 1
ATOM 1466 C C . GLY A 1 188 ? -9.604 4.307 1.767 1.00 32.53 188 GLY A C 1
ATOM 1467 O O . GLY A 1 188 ? -9.016 4.792 0.808 1.00 32.53 188 GLY A O 1
ATOM 1468 N N . GLY A 1 189 ? -10.638 3.477 1.596 1.00 34.03 189 GLY A N 1
ATOM 1469 C CA . GLY A 1 189 ? -11.229 3.164 0.285 1.00 34.03 189 GLY A CA 1
ATOM 1470 C C . GLY A 1 189 ? -11.797 4.376 -0.482 1.00 34.03 189 GLY A C 1
ATOM 1471 O O . GLY A 1 189 ? -12.338 4.204 -1.568 1.00 34.03 189 GLY A O 1
ATOM 1472 N N . LEU A 1 190 ? -11.674 5.597 0.058 1.00 32.91 190 LEU A N 1
ATOM 1473 C CA . LEU A 1 190 ? -11.998 6.863 -0.607 1.00 32.91 190 LEU A CA 1
ATOM 1474 C C . LEU A 1 190 ? -10.774 7.533 -1.263 1.00 32.91 190 LEU A C 1
ATOM 1476 O O . LEU A 1 190 ? -10.947 8.239 -2.253 1.00 32.91 190 LEU A O 1
ATOM 1480 N N . GLU A 1 191 ? -9.545 7.288 -0.792 1.00 38.66 191 GLU A N 1
ATOM 1481 C CA . GLU A 1 191 ? -8.326 7.844 -1.415 1.00 38.66 191 GLU A CA 1
ATOM 1482 C C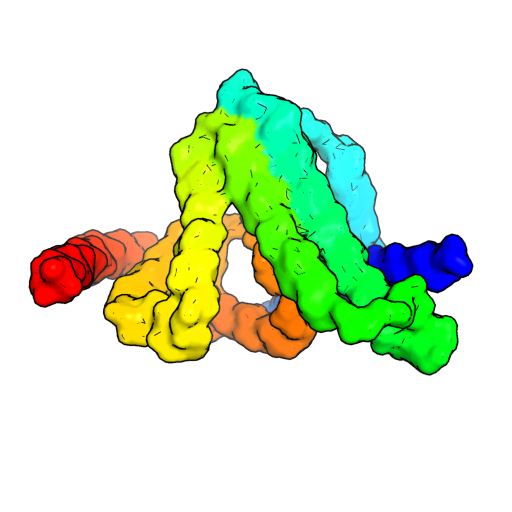 . GLU A 1 191 ? -7.939 7.091 -2.694 1.00 38.66 191 GLU A C 1
ATOM 1484 O O . GLU A 1 191 ? -7.438 7.683 -3.651 1.00 38.66 191 GLU A O 1
ATOM 1489 N N . TYR A 1 192 ? -8.292 5.807 -2.766 1.00 45.91 192 TYR A N 1
ATOM 1490 C CA . TYR A 1 192 ? -8.103 4.961 -3.942 1.00 45.91 192 TYR A CA 1
ATOM 1491 C C . TYR A 1 192 ? -8.821 5.496 -5.193 1.00 45.91 192 TYR A C 1
ATOM 1493 O O . TYR A 1 192 ? -8.317 5.429 -6.310 1.00 45.91 192 TYR A O 1
ATOM 1501 N N . PHE A 1 193 ? -9.999 6.097 -5.006 1.00 43.72 193 PHE A N 1
ATOM 1502 C CA . PHE A 1 193 ? -10.771 6.679 -6.104 1.00 43.72 193 PHE A CA 1
ATOM 1503 C C . PHE A 1 193 ? -10.193 8.022 -6.586 1.00 43.72 193 PHE A C 1
ATOM 1505 O O . PHE A 1 193 ? -10.517 8.467 -7.684 1.00 43.72 193 PHE A O 1
ATOM 1512 N N . HIS A 1 194 ? -9.332 8.666 -5.789 1.00 39.31 194 HIS A N 1
ATOM 1513 C CA . HIS A 1 194 ? -8.710 9.952 -6.111 1.00 39.31 194 HIS A CA 1
ATOM 1514 C C . HIS A 1 194 ? -7.301 9.799 -6.715 1.00 39.31 194 HIS A C 1
ATOM 1516 O O . HIS A 1 194 ? -6.912 10.607 -7.560 1.00 39.31 194 HIS A O 1
ATOM 1522 N N . SER A 1 195 ? -6.547 8.759 -6.342 1.00 41.94 195 SER A N 1
ATOM 1523 C CA . SER A 1 195 ? -5.197 8.495 -6.871 1.00 41.94 195 SER A CA 1
ATOM 1524 C C . SER A 1 195 ? -5.205 7.948 -8.306 1.00 41.94 195 SER A C 1
ATOM 1526 O O . SER A 1 195 ? -4.342 8.292 -9.123 1.00 41.94 195 SER A O 1
ATOM 1528 N N . VAL A 1 196 ? -6.205 7.133 -8.655 1.00 51.00 196 VAL A N 1
ATOM 1529 C CA . VAL A 1 196 ? -6.289 6.513 -9.983 1.00 51.00 196 VAL A CA 1
ATOM 1530 C C . VAL A 1 196 ? -6.532 7.556 -11.089 1.00 51.00 196 VAL A C 1
ATOM 1532 O O . VAL A 1 196 ? -5.795 7.527 -12.074 1.00 51.00 196 VAL A O 1
ATOM 1535 N N . PRO A 1 197 ? -7.446 8.541 -10.958 1.00 50.91 197 PRO A N 1
ATOM 1536 C CA . PRO A 1 197 ? -7.643 9.579 -11.974 1.00 50.91 197 PRO A CA 1
ATOM 1537 C C . PRO A 1 197 ? -6.436 10.502 -12.172 1.00 50.91 197 PRO A C 1
ATOM 1539 O O . PRO A 1 197 ? -6.187 10.928 -13.299 1.00 50.91 197 PRO A O 1
ATOM 1542 N N . THR A 1 198 ? -5.648 10.784 -11.125 1.00 47.72 198 THR A N 1
ATOM 1543 C CA . THR A 1 198 ? -4.449 11.639 -11.243 1.00 47.72 198 THR A CA 1
ATOM 1544 C C . THR A 1 198 ? -3.362 11.056 -12.151 1.00 47.72 198 THR A C 1
ATOM 1546 O O . THR A 1 198 ? -2.573 11.811 -12.713 1.00 47.72 198 THR A O 1
ATOM 1549 N N . ARG A 1 199 ? -3.361 9.733 -12.377 1.00 47.84 199 ARG A N 1
ATOM 1550 C CA . ARG A 1 199 ? -2.491 9.048 -13.353 1.00 47.84 199 ARG A CA 1
ATOM 1551 C C . ARG A 1 199 ? -2.837 9.403 -14.806 1.00 47.84 199 ARG A C 1
ATOM 1553 O O . ARG A 1 199 ? -1.983 9.333 -15.683 1.00 47.84 199 ARG A O 1
ATOM 1560 N N . TRP A 1 200 ? -4.088 9.783 -15.066 1.00 47.44 200 TRP A N 1
ATOM 1561 C CA . TRP A 1 200 ? -4.633 9.958 -16.417 1.00 47.44 200 TRP A CA 1
ATOM 1562 C C . TRP A 1 200 ? -4.847 11.424 -16.817 1.00 47.44 200 TRP A C 1
ATOM 1564 O O . TRP A 1 200 ? -5.252 11.690 -17.947 1.00 47.44 200 TRP A O 1
ATOM 1574 N N . THR A 1 201 ? -4.566 12.385 -15.931 1.00 48.38 201 THR A N 1
ATOM 1575 C CA . THR A 1 201 ? -4.763 13.824 -16.188 1.00 48.38 201 THR A CA 1
ATOM 1576 C C . THR A 1 201 ? -3.522 14.547 -16.716 1.00 48.38 201 THR A C 1
ATOM 1578 O O . THR A 1 201 ? -3.659 15.628 -17.292 1.00 48.38 201 THR A O 1
ATOM 1581 N N . LEU A 1 202 ? -2.317 13.987 -16.557 1.00 55.53 202 LEU A N 1
ATOM 1582 C CA . LEU A 1 202 ? -1.067 14.647 -16.951 1.00 55.53 202 LEU A CA 1
ATOM 1583 C C . LEU A 1 202 ? -0.608 14.241 -18.371 1.00 55.53 202 LEU A C 1
ATOM 1585 O O . LEU A 1 202 ? -0.551 13.052 -18.687 1.00 55.53 202 LEU A O 1
ATOM 1589 N N . PRO A 1 203 ? -0.254 15.206 -19.245 1.00 50.81 203 PRO A N 1
ATOM 1590 C CA . PRO A 1 203 ? 0.217 14.921 -20.600 1.00 50.81 203 PRO A CA 1
ATOM 1591 C C . PRO A 1 203 ? 1.619 14.285 -20.606 1.00 50.81 203 PRO A C 1
ATOM 1593 O O . PRO A 1 203 ? 2.477 14.622 -19.791 1.00 50.81 203 PRO A O 1
ATOM 1596 N N . ARG A 1 204 ? 1.872 13.388 -21.570 1.00 54.03 204 ARG A N 1
ATOM 1597 C CA . ARG A 1 204 ? 3.164 12.696 -21.740 1.00 54.03 204 ARG A CA 1
ATOM 1598 C C . ARG A 1 204 ? 4.277 13.689 -22.102 1.00 54.03 204 ARG A C 1
ATOM 1600 O O . ARG A 1 204 ? 4.190 14.357 -23.132 1.00 54.03 204 ARG A O 1
ATOM 1607 N N . LEU A 1 205 ? 5.332 13.753 -21.291 1.00 54.59 205 LEU A N 1
ATOM 1608 C CA . LEU A 1 205 ? 6.520 14.579 -21.539 1.00 54.59 205 LEU A CA 1
ATOM 1609 C C . LEU A 1 205 ? 7.612 13.756 -22.237 1.00 54.59 205 LEU A C 1
ATOM 1611 O O . LEU A 1 205 ? 7.839 12.597 -21.904 1.00 54.59 205 LEU A O 1
ATOM 1615 N N . ARG A 1 206 ? 8.311 14.348 -23.213 1.00 62.50 206 ARG A N 1
ATOM 1616 C CA . ARG A 1 206 ? 9.455 13.700 -23.880 1.00 62.50 206 ARG A CA 1
ATOM 1617 C C . ARG A 1 206 ? 10.673 13.687 -22.944 1.00 62.50 206 ARG A C 1
ATOM 1619 O O . ARG A 1 206 ? 10.891 14.661 -22.228 1.00 62.50 206 ARG A O 1
ATOM 1626 N N . MET A 1 207 ? 11.509 12.644 -23.006 1.00 46.94 207 MET A N 1
ATOM 1627 C CA . MET A 1 207 ? 12.693 12.491 -22.136 1.00 46.94 207 MET A CA 1
ATOM 1628 C C . MET A 1 207 ? 13.620 13.720 -22.151 1.00 46.94 207 MET A C 1
ATOM 1630 O O . MET A 1 207 ? 14.084 14.174 -21.110 1.00 46.94 207 MET A O 1
ATOM 1634 N N . ASP A 1 208 ? 13.800 14.343 -23.317 1.00 57.00 208 ASP A N 1
ATOM 1635 C CA . ASP A 1 208 ? 14.599 15.567 -23.465 1.00 57.00 208 ASP A CA 1
ATOM 1636 C C . ASP A 1 208 ? 14.028 16.754 -22.661 1.00 57.00 208 ASP A C 1
ATOM 1638 O O . ASP A 1 208 ? 14.770 17.609 -22.176 1.00 57.00 208 ASP A O 1
ATOM 1642 N N . GLN A 1 209 ? 12.704 16.824 -22.505 1.00 63.53 209 GLN A N 1
ATOM 1643 C CA . GLN A 1 209 ? 12.020 17.865 -21.732 1.00 63.53 209 GLN A CA 1
ATOM 1644 C C . GLN A 1 209 ? 12.086 17.574 -20.232 1.00 63.53 209 GLN A C 1
ATOM 1646 O O . GLN A 1 209 ? 12.282 18.502 -19.450 1.00 63.53 209 GLN A O 1
ATOM 1651 N N . LEU A 1 210 ? 11.999 16.299 -19.842 1.00 63.03 210 LEU A N 1
ATOM 1652 C CA . LEU A 1 210 ? 12.166 15.867 -18.455 1.00 63.03 210 LEU A CA 1
ATOM 1653 C C . LEU A 1 210 ? 13.589 16.134 -17.958 1.00 63.03 210 LEU A C 1
ATOM 1655 O O . LEU A 1 210 ? 13.770 16.729 -16.898 1.00 63.03 210 LEU A O 1
ATOM 1659 N N . LEU A 1 211 ? 14.599 15.791 -18.759 1.00 67.00 211 LEU A N 1
ATOM 1660 C CA . LEU A 1 211 ? 15.998 16.078 -18.439 1.00 67.00 211 LEU A CA 1
ATOM 1661 C C . LEU A 1 211 ? 16.256 17.587 -18.348 1.00 67.00 211 LEU A C 1
ATOM 1663 O O . LEU A 1 211 ? 16.940 18.039 -17.432 1.00 67.00 211 LEU A O 1
ATOM 1667 N N . ASN A 1 212 ? 15.668 18.392 -19.239 1.00 77.81 212 ASN A N 1
ATO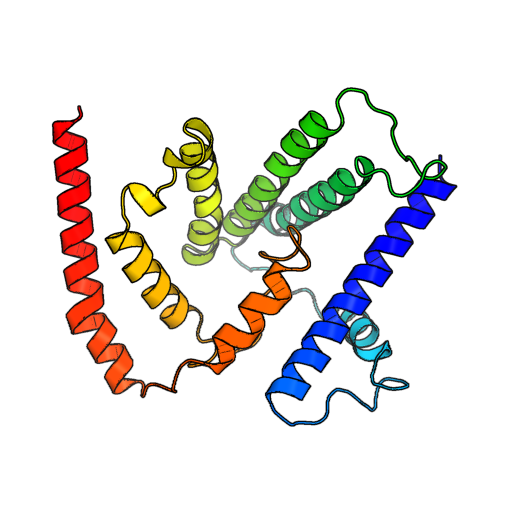M 1668 C CA . ASN A 1 212 ? 15.756 19.850 -19.132 1.00 77.81 212 ASN A CA 1
ATOM 1669 C C . ASN A 1 212 ? 15.074 20.388 -17.863 1.00 77.81 212 ASN A C 1
ATOM 1671 O O . ASN A 1 212 ? 15.621 21.289 -17.232 1.00 77.81 212 ASN A O 1
ATOM 1675 N N . LEU A 1 213 ? 13.916 19.849 -17.475 1.00 79.75 213 LEU A N 1
ATOM 1676 C CA . LEU A 1 213 ? 13.198 20.246 -16.262 1.00 79.75 213 LEU A CA 1
ATOM 1677 C C . LEU A 1 213 ? 13.983 19.870 -14.995 1.00 79.75 213 LEU A C 1
ATOM 1679 O O . LEU A 1 213 ? 14.146 20.704 -14.102 1.00 79.75 213 LEU A O 1
ATOM 1683 N N . GLY A 1 214 ? 14.553 18.664 -14.955 1.00 75.69 214 GLY A N 1
ATOM 1684 C CA . GLY A 1 214 ? 15.412 18.201 -13.867 1.00 75.69 214 GLY A CA 1
ATOM 1685 C C . GLY A 1 214 ? 16.663 19.064 -13.696 1.00 75.69 214 GLY A C 1
ATOM 1686 O O . GLY A 1 214 ? 16.894 19.631 -12.627 1.00 75.69 214 GLY A O 1
ATOM 1687 N N . TRP A 1 215 ? 17.441 19.223 -14.768 1.00 76.56 215 TRP A N 1
ATOM 1688 C CA . TRP A 1 215 ? 18.741 19.894 -14.705 1.00 76.56 215 TRP A CA 1
ATOM 1689 C C . TRP A 1 215 ? 18.670 21.421 -14.631 1.00 76.56 215 TRP A C 1
ATOM 1691 O O . TRP A 1 215 ? 19.530 22.027 -13.994 1.00 76.56 215 TRP A O 1
ATOM 1701 N N . LYS A 1 216 ? 17.672 22.064 -15.252 1.00 80.06 216 LYS A N 1
ATOM 1702 C CA . LYS A 1 216 ? 17.569 23.537 -15.253 1.00 80.06 216 LYS A CA 1
ATOM 1703 C C . LYS A 1 216 ? 16.709 24.092 -14.126 1.00 80.06 216 LYS A C 1
ATOM 1705 O O . LYS A 1 216 ? 16.936 25.232 -13.733 1.00 80.06 216 LYS A O 1
ATOM 1710 N N . PHE A 1 217 ? 15.739 23.325 -13.624 1.00 80.38 217 PHE A N 1
ATOM 1711 C CA . PHE A 1 217 ? 14.783 23.824 -12.635 1.00 80.38 217 PHE A CA 1
ATOM 1712 C C . PHE A 1 217 ? 14.836 23.052 -11.317 1.00 80.38 217 PHE A C 1
ATOM 1714 O O . PHE A 1 217 ? 15.091 23.669 -10.286 1.00 80.38 217 PHE A O 1
ATOM 1721 N N . LEU A 1 218 ? 14.656 21.728 -11.314 1.00 80.56 218 LEU A N 1
ATOM 1722 C CA . LEU A 1 218 ? 14.553 20.981 -10.050 1.00 80.56 218 LEU A CA 1
ATOM 1723 C C . LEU A 1 218 ? 15.854 21.000 -9.236 1.00 80.56 218 LEU A C 1
ATOM 1725 O O . LEU A 1 218 ? 15.802 21.232 -8.029 1.00 80.56 218 LEU A O 1
ATOM 1729 N N . LEU A 1 219 ? 17.013 20.816 -9.879 1.00 78.56 219 LEU A N 1
ATOM 1730 C CA . LEU A 1 219 ? 18.314 20.796 -9.194 1.00 78.56 219 LEU A CA 1
ATOM 1731 C C . LEU A 1 219 ? 18.718 22.155 -8.587 1.00 78.56 219 LEU A C 1
ATOM 1733 O O . LEU A 1 219 ? 19.089 22.191 -7.413 1.00 78.56 219 LEU A O 1
ATOM 1737 N N . PRO A 1 220 ? 18.636 23.293 -9.304 1.00 85.44 220 PRO A N 1
ATOM 1738 C CA . PRO A 1 220 ? 18.942 24.590 -8.699 1.00 85.44 220 PRO A CA 1
ATOM 1739 C C . PRO A 1 220 ? 17.972 24.977 -7.574 1.00 85.44 220 PRO A C 1
ATOM 1741 O O . PRO A 1 220 ? 18.395 25.535 -6.561 1.00 85.44 220 PRO A O 1
ATOM 1744 N N . ILE A 1 221 ? 16.678 24.663 -7.726 1.00 86.19 221 ILE A N 1
ATOM 1745 C CA . ILE A 1 221 ? 15.651 24.989 -6.726 1.00 86.19 221 ILE A CA 1
ATOM 1746 C C . ILE A 1 221 ? 15.824 24.131 -5.465 1.00 86.19 221 ILE A C 1
ATOM 1748 O O . ILE A 1 221 ? 15.705 24.660 -4.358 1.00 86.19 221 ILE A O 1
ATOM 1752 N N . SER A 1 222 ? 16.148 22.838 -5.597 1.00 78.69 222 SER A N 1
ATOM 1753 C CA . SER A 1 222 ? 16.387 21.960 -4.441 1.00 78.69 222 SER A CA 1
ATOM 1754 C C . SER A 1 222 ? 17.602 22.406 -3.627 1.00 78.69 222 SER A C 1
ATOM 1756 O O . SER A 1 222 ? 17.511 22.504 -2.403 1.00 78.69 222 SER A O 1
ATOM 1758 N N . LEU A 1 223 ? 18.705 22.760 -4.296 1.00 81.00 223 LEU A N 1
ATOM 1759 C CA . LEU A 1 223 ? 19.917 23.262 -3.647 1.00 81.00 223 LEU A CA 1
ATOM 1760 C C . LEU A 1 223 ? 19.673 24.603 -2.946 1.00 81.00 223 LEU A C 1
ATOM 1762 O O . LEU A 1 223 ? 20.092 24.782 -1.802 1.00 81.00 223 LEU A O 1
ATOM 1766 N N . GLY A 1 224 ? 18.952 25.526 -3.590 1.00 87.44 224 GLY A N 1
ATOM 1767 C CA . GLY A 1 224 ? 18.570 26.798 -2.975 1.00 87.44 224 GLY A CA 1
ATOM 1768 C C . GLY A 1 224 ? 17.687 26.607 -1.738 1.00 87.44 224 GLY A C 1
ATOM 1769 O O . GLY A 1 224 ? 17.937 27.214 -0.696 1.00 87.44 224 GLY A O 1
ATOM 1770 N N . ASN A 1 225 ? 16.697 25.714 -1.818 1.00 85.56 225 ASN A N 1
ATOM 1771 C CA . ASN A 1 225 ? 15.831 25.384 -0.688 1.00 85.56 225 ASN A CA 1
ATOM 1772 C C . ASN A 1 225 ? 16.621 24.747 0.469 1.00 85.56 225 ASN A C 1
ATOM 1774 O O . ASN A 1 225 ? 16.419 25.117 1.624 1.00 85.56 225 ASN A O 1
ATOM 1778 N N . LEU A 1 226 ? 17.573 23.858 0.168 1.00 81.69 226 LEU A N 1
ATOM 1779 C CA . LEU A 1 226 ? 18.441 23.249 1.175 1.00 81.69 226 LEU A CA 1
ATOM 1780 C C . LEU A 1 226 ? 19.247 24.315 1.931 1.00 81.69 226 LEU A C 1
ATOM 1782 O O . LEU A 1 226 ? 19.183 24.357 3.158 1.00 81.69 226 LEU A O 1
ATOM 1786 N N . LEU A 1 227 ? 19.906 25.236 1.220 1.00 86.38 227 LEU A N 1
ATOM 1787 C CA . LEU A 1 227 ? 20.679 26.325 1.835 1.00 86.38 227 LEU A CA 1
ATOM 1788 C C . LEU A 1 227 ? 19.823 27.245 2.719 1.00 86.38 227 LEU A C 1
ATOM 1790 O O . LEU A 1 227 ? 20.263 27.662 3.795 1.00 86.38 227 LEU A O 1
ATOM 1794 N N . LEU A 1 228 ? 18.596 27.553 2.292 1.00 84.88 228 LEU A N 1
ATOM 1795 C CA . LEU A 1 228 ? 17.657 28.349 3.087 1.00 84.88 228 LEU A CA 1
ATOM 1796 C C . LEU A 1 228 ? 17.260 27.617 4.371 1.00 84.88 228 LEU A C 1
ATOM 1798 O O . LEU A 1 228 ? 17.247 28.215 5.447 1.00 84.88 228 LEU A O 1
ATOM 1802 N N . THR A 1 229 ? 16.992 26.316 4.280 1.00 81.94 229 THR A N 1
ATOM 1803 C CA . THR A 1 229 ? 16.577 25.520 5.442 1.00 81.94 229 THR A CA 1
ATOM 1804 C C . THR A 1 229 ? 17.703 25.336 6.456 1.00 81.94 229 THR A C 1
ATOM 1806 O O . THR A 1 229 ? 17.471 25.537 7.648 1.00 81.94 229 THR A O 1
ATOM 1809 N N . THR A 1 230 ? 18.937 25.082 6.006 1.00 79.56 230 THR A N 1
ATOM 1810 C CA . THR A 1 230 ? 20.108 25.012 6.893 1.00 79.56 230 THR A CA 1
ATOM 1811 C C . THR A 1 230 ? 20.402 26.361 7.548 1.00 79.56 230 THR A C 1
ATOM 1813 O O . THR A 1 230 ? 2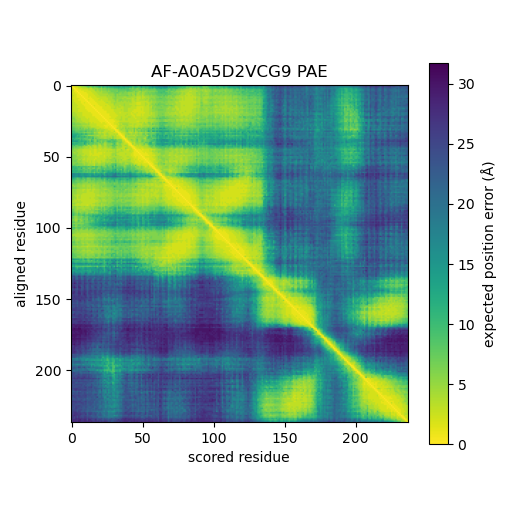0.723 26.410 8.733 1.00 79.56 230 THR A O 1
ATOM 1816 N N . SER A 1 231 ? 20.240 27.469 6.814 1.00 81.94 231 SER A N 1
ATOM 1817 C CA . SER A 1 231 ? 20.432 28.821 7.362 1.00 81.94 231 SER A CA 1
ATOM 1818 C C . SER A 1 231 ? 19.377 29.167 8.414 1.00 81.94 231 SER A C 1
ATOM 1820 O O . SER A 1 231 ? 19.709 29.704 9.468 1.00 81.94 231 SER A O 1
ATOM 1822 N N . SER A 1 232 ? 18.111 28.815 8.168 1.00 78.50 232 SER A N 1
ATOM 1823 C CA . SER A 1 232 ? 17.022 29.020 9.129 1.00 78.50 232 SER A CA 1
ATOM 1824 C C . SER A 1 232 ? 17.197 28.187 10.399 1.00 78.50 232 SER A C 1
ATOM 1826 O O . SER A 1 232 ? 16.838 28.659 11.474 1.00 78.50 232 SER A O 1
ATOM 1828 N N . GLN A 1 233 ? 17.726 26.965 10.290 1.00 77.38 233 GLN A N 1
ATOM 1829 C CA . GLN A 1 233 ? 17.989 26.111 11.450 1.00 77.38 233 GLN A CA 1
ATOM 1830 C C . GLN A 1 233 ? 19.157 26.629 12.292 1.00 77.38 233 GLN A C 1
ATOM 1832 O O . GLN A 1 233 ? 19.049 26.650 13.516 1.00 77.38 233 GLN A O 1
ATOM 1837 N N . LEU A 1 234 ? 20.226 27.114 11.651 1.00 73.56 234 LEU A N 1
ATOM 1838 C CA . LEU A 1 234 ? 21.349 27.765 12.335 1.00 73.56 234 LEU A CA 1
ATOM 1839 C C . LEU A 1 234 ? 20.934 29.030 13.097 1.00 73.56 234 LEU A C 1
ATOM 1841 O O .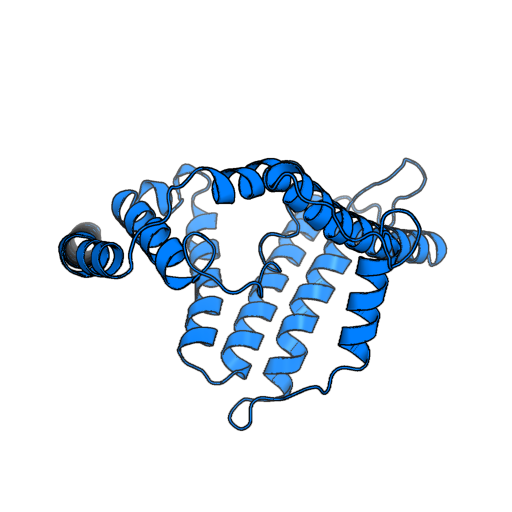 LEU A 1 234 ? 21.501 29.312 14.141 1.00 73.56 234 LEU A O 1
ATOM 1845 N N . LEU A 1 235 ? 19.947 29.774 12.591 1.00 70.50 235 LEU A N 1
ATOM 1846 C CA . LEU A 1 235 ? 19.375 30.957 13.251 1.00 70.50 235 LEU A CA 1
ATOM 1847 C C . LEU A 1 235 ? 18.429 30.623 14.416 1.00 70.50 235 LEU A C 1
ATOM 1849 O O . LEU A 1 235 ? 18.116 31.502 15.213 1.00 70.50 235 LEU A O 1
ATOM 1853 N N . SER A 1 236 ? 17.931 29.385 14.476 1.00 60.25 236 SER A N 1
ATOM 1854 C CA . SER A 1 236 ? 17.016 28.904 15.521 1.00 60.25 236 SER A CA 1
ATOM 1855 C C . SER A 1 236 ? 17.707 28.133 16.655 1.00 60.25 236 SER A C 1
ATOM 1857 O O . SER A 1 236 ? 17.026 27.720 17.594 1.00 60.25 236 SER A O 1
ATOM 1859 N N . LEU A 1 237 ? 19.022 27.918 16.536 1.00 54.56 237 LEU A N 1
ATOM 1860 C CA . LEU A 1 237 ? 19.916 27.401 17.578 1.00 54.56 237 LEU A CA 1
ATOM 1861 C C . LEU A 1 237 ? 20.440 28.552 18.442 1.00 54.56 237 LEU A C 1
ATOM 1863 O O . LEU A 1 237 ? 20.568 28.329 19.666 1.00 54.56 237 LEU A O 1
#